Protein AF-A0A916PYV2-F1 (afdb_monomer_lite)

pLDDT: mean 79.19, std 22.14, range [22.66, 98.62]

Structure (mmCIF, N/CA/C/O backbone):
data_AF-A0A916PYV2-F1
#
_entry.id   AF-A0A916PYV2-F1
#
loop_
_atom_site.group_PDB
_atom_site.id
_atom_site.type_symbol
_atom_site.label_atom_id
_atom_site.label_alt_id
_atom_site.label_comp_id
_atom_site.label_asym_id
_atom_site.label_entity_id
_atom_site.label_seq_id
_atom_site.pdbx_PDB_ins_code
_atom_site.Cartn_x
_atom_site.Cartn_y
_atom_site.Cartn_z
_atom_site.occupancy
_atom_site.B_iso_or_equiv
_atom_site.auth_seq_id
_atom_site.auth_comp_id
_atom_site.auth_asym_id
_atom_site.auth_atom_id
_atom_site.pdbx_PDB_model_num
ATOM 1 N N . MET A 1 1 ? 10.680 -45.404 -19.132 1.00 33.88 1 MET A N 1
ATOM 2 C CA . MET A 1 1 ? 11.629 -44.710 -20.025 1.00 33.88 1 MET A CA 1
ATOM 3 C C . MET A 1 1 ? 11.161 -43.267 -20.113 1.00 33.88 1 MET A C 1
ATOM 5 O O . MET A 1 1 ? 10.103 -43.017 -20.672 1.00 33.88 1 MET A O 1
ATOM 9 N N . LEU A 1 2 ? 11.852 -42.375 -19.400 1.00 27.95 2 LEU A N 1
ATOM 10 C CA . LEU A 1 2 ? 11.587 -40.937 -19.365 1.00 27.95 2 LEU A CA 1
ATOM 11 C C . LEU A 1 2 ? 12.001 -40.298 -20.693 1.00 27.95 2 LEU A C 1
ATOM 13 O O . LEU A 1 2 ? 13.076 -40.613 -21.192 1.00 27.95 2 LEU A O 1
ATOM 17 N N . PHE A 1 3 ? 11.218 -39.336 -21.176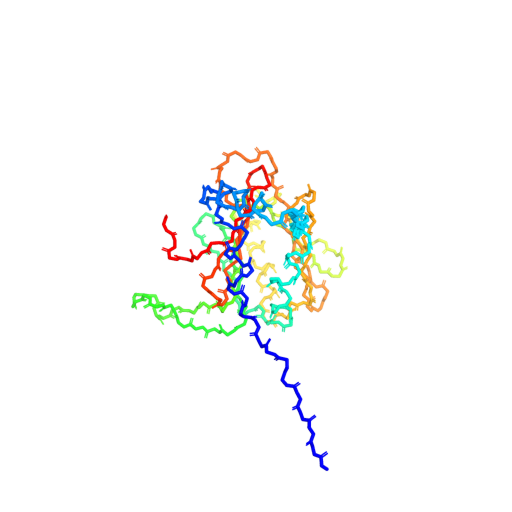 1.00 22.66 3 PHE A N 1
ATOM 18 C CA . PHE A 1 3 ? 11.759 -38.194 -21.908 1.00 22.66 3 PHE A CA 1
ATOM 19 C C . PHE A 1 3 ? 11.058 -36.924 -21.427 1.00 22.66 3 PHE A C 1
ATOM 21 O O . PHE A 1 3 ? 9.937 -36.605 -21.808 1.00 22.66 3 PHE A O 1
ATOM 28 N N . VAL A 1 4 ? 11.761 -36.238 -20.530 1.00 25.61 4 VAL A N 1
ATOM 29 C CA . VAL A 1 4 ? 11.555 -34.845 -20.143 1.00 25.61 4 VAL A CA 1
ATOM 30 C C . VAL A 1 4 ? 12.024 -33.989 -21.321 1.00 25.61 4 VAL A C 1
ATOM 32 O O . VAL A 1 4 ? 13.143 -34.178 -21.801 1.00 25.61 4 VAL A O 1
ATOM 35 N N . ARG A 1 5 ? 11.200 -33.054 -21.801 1.00 26.56 5 ARG A N 1
ATOM 36 C CA . ARG A 1 5 ? 11.667 -31.974 -22.681 1.00 26.56 5 ARG A CA 1
ATOM 37 C C . ARG A 1 5 ? 11.420 -30.639 -21.997 1.00 26.56 5 ARG A C 1
ATOM 39 O O . ARG A 1 5 ? 10.290 -30.287 -21.681 1.00 26.56 5 ARG A O 1
ATOM 46 N N . ALA A 1 6 ? 12.540 -29.977 -21.741 1.00 26.80 6 ALA A N 1
ATOM 47 C CA . ALA A 1 6 ? 12.693 -28.703 -21.076 1.00 26.80 6 ALA A CA 1
ATOM 48 C C . ALA A 1 6 ? 11.850 -27.605 -21.736 1.00 26.80 6 ALA A C 1
ATOM 50 O O . ALA A 1 6 ? 11.998 -27.330 -22.927 1.00 26.80 6 ALA A O 1
ATOM 51 N N . ILE A 1 7 ? 11.008 -26.952 -20.936 1.00 31.03 7 ILE A N 1
ATOM 52 C CA . ILE A 1 7 ? 10.537 -25.602 -21.227 1.00 31.03 7 ILE A CA 1
ATOM 53 C C . ILE A 1 7 ? 11.658 -24.691 -20.737 1.00 31.03 7 ILE A C 1
ATOM 55 O O . ILE A 1 7 ? 11.888 -24.567 -19.538 1.00 31.03 7 ILE A O 1
ATOM 59 N N . HIS A 1 8 ? 12.426 -24.159 -21.683 1.00 31.55 8 HIS A N 1
ATOM 60 C CA . HIS A 1 8 ? 13.496 -23.219 -21.394 1.00 31.55 8 HIS A CA 1
ATOM 61 C C . HIS A 1 8 ? 12.895 -21.925 -20.842 1.00 31.55 8 HIS A C 1
ATOM 63 O O . HIS A 1 8 ? 12.087 -21.266 -21.496 1.00 31.55 8 HIS A O 1
ATOM 69 N N . GLU A 1 9 ? 13.331 -21.593 -19.634 1.00 37.28 9 GLU A N 1
ATOM 70 C CA . GLU A 1 9 ? 13.211 -20.302 -18.977 1.00 37.28 9 GLU A CA 1
ATOM 71 C C . GLU A 1 9 ? 13.594 -19.168 -19.940 1.00 37.28 9 GLU A C 1
ATOM 73 O O . GLU A 1 9 ? 14.719 -19.103 -20.445 1.00 37.28 9 GLU A O 1
ATOM 78 N N . LEU A 1 10 ? 12.660 -18.252 -20.186 1.00 34.12 10 LEU A N 1
ATOM 79 C CA . LEU A 1 10 ? 12.986 -16.921 -20.682 1.00 34.12 10 LEU A CA 1
ATOM 80 C C . LEU A 1 10 ? 13.006 -15.988 -19.466 1.00 34.12 10 LEU A C 1
ATOM 82 O O . LEU A 1 10 ? 11.979 -15.865 -18.799 1.00 34.12 10 LEU A O 1
ATOM 86 N N . PRO A 1 11 ? 14.135 -15.331 -19.149 1.00 35.75 11 PRO A N 1
ATOM 87 C CA . PRO A 1 11 ? 14.198 -14.438 -18.003 1.00 35.75 11 PRO A CA 1
ATOM 88 C C . PRO A 1 11 ? 13.298 -13.218 -18.242 1.00 35.75 11 PRO A C 1
ATOM 90 O O . PRO A 1 11 ? 13.393 -12.558 -19.283 1.00 35.75 11 PRO A O 1
ATOM 93 N N . LEU A 1 12 ? 12.460 -12.899 -17.248 1.00 40.62 12 LEU A N 1
ATOM 94 C CA . LEU A 1 12 ? 11.592 -11.710 -17.160 1.00 40.62 12 LEU A CA 1
ATOM 95 C C . LEU A 1 12 ? 12.295 -10.400 -17.575 1.00 40.62 12 LEU A C 1
ATOM 97 O O . LEU A 1 12 ? 11.661 -9.494 -18.113 1.00 40.62 12 LEU A O 1
ATOM 101 N N . GLN A 1 13 ? 13.622 -10.333 -17.432 1.00 36.06 13 GLN A N 1
ATOM 102 C CA . GLN A 1 13 ? 14.468 -9.217 -17.865 1.00 36.06 13 GLN A CA 1
ATOM 103 C C . GLN A 1 13 ? 14.313 -8.842 -19.350 1.00 36.06 13 GLN A C 1
ATOM 105 O O . GLN A 1 13 ? 14.411 -7.663 -19.689 1.00 36.06 13 GLN A O 1
ATOM 110 N N . LYS A 1 14 ? 14.025 -9.796 -20.250 1.00 34.91 14 LYS A N 1
ATOM 111 C CA . LYS A 1 14 ? 13.847 -9.477 -21.681 1.00 34.91 14 LYS A CA 1
ATOM 112 C C . LYS A 1 14 ? 12.533 -8.758 -21.980 1.00 34.91 14 LYS A C 1
ATOM 114 O O . LYS A 1 14 ? 12.496 -7.956 -22.907 1.00 34.91 14 LYS A O 1
ATOM 119 N N . TYR A 1 15 ? 11.477 -9.003 -21.207 1.00 35.00 15 TYR A N 1
ATOM 120 C CA . TYR A 1 15 ? 10.189 -8.343 -21.429 1.00 35.00 15 TYR A CA 1
ATOM 121 C C . TYR A 1 15 ? 10.200 -6.892 -20.947 1.00 35.00 15 TYR A C 1
ATOM 123 O O . TYR A 1 15 ? 9.635 -6.029 -21.614 1.00 35.00 15 TYR A O 1
ATOM 131 N N . VAL A 1 16 ? 10.914 -6.597 -19.857 1.00 35.91 16 VAL A N 1
ATOM 132 C CA . VAL A 1 16 ? 11.025 -5.223 -19.343 1.00 35.91 16 VAL A CA 1
ATOM 133 C C . VAL A 1 16 ? 11.872 -4.345 -20.268 1.00 35.91 16 VAL A C 1
ATOM 135 O O . VAL A 1 16 ? 11.514 -3.198 -20.530 1.00 35.91 16 VAL A O 1
ATOM 138 N N . HIS A 1 17 ? 12.944 -4.890 -20.854 1.00 33.16 17 HIS A N 1
ATOM 139 C CA . HIS A 1 17 ? 13.813 -4.103 -21.733 1.00 33.16 17 HIS A CA 1
ATOM 140 C C . HIS A 1 17 ? 13.152 -3.728 -23.072 1.00 33.16 17 HIS A C 1
ATOM 142 O O . HIS A 1 17 ? 13.431 -2.667 -23.620 1.00 33.16 17 HIS A O 1
ATOM 148 N N . VAL A 1 18 ? 12.216 -4.544 -23.572 1.00 37.75 18 VAL A N 1
ATOM 149 C CA . VAL A 1 18 ? 11.486 -4.262 -24.824 1.00 37.75 18 VAL A CA 1
ATOM 150 C C . VAL A 1 18 ? 10.424 -3.163 -24.648 1.00 37.75 18 VAL A C 1
ATOM 152 O O . VAL A 1 18 ? 10.005 -2.546 -25.628 1.00 37.75 18 VAL A O 1
ATOM 155 N N . ILE A 1 19 ? 10.006 -2.865 -23.413 1.00 40.72 19 ILE A N 1
ATOM 156 C CA . ILE A 1 19 ? 8.943 -1.886 -23.141 1.00 40.72 19 ILE A CA 1
ATOM 157 C C . ILE A 1 19 ? 9.501 -0.475 -22.869 1.00 40.72 19 ILE A C 1
ATOM 159 O O . ILE A 1 19 ? 8.766 0.502 -23.023 1.00 40.72 19 ILE A O 1
ATOM 163 N N . MET A 1 20 ? 10.799 -0.320 -22.573 1.00 38.09 20 MET A N 1
ATOM 164 C CA . MET A 1 20 ? 11.354 0.953 -22.087 1.00 38.09 20 MET A CA 1
ATOM 165 C C . MET A 1 20 ? 12.640 1.446 -22.774 1.00 38.09 20 MET A C 1
ATOM 167 O O . MET A 1 20 ? 13.573 1.867 -22.101 1.00 38.09 20 MET A O 1
ATOM 171 N N . ASP A 1 21 ? 12.685 1.499 -24.106 1.00 31.67 21 ASP A N 1
ATOM 172 C CA . ASP A 1 21 ? 13.679 2.349 -24.784 1.00 31.67 21 ASP A CA 1
ATOM 173 C C . ASP A 1 21 ? 13.030 3.176 -25.905 1.00 31.67 21 ASP A C 1
ATOM 175 O O . ASP A 1 21 ? 12.948 2.796 -27.077 1.00 31.67 21 ASP A O 1
ATOM 179 N N . LYS A 1 22 ? 12.506 4.352 -25.535 1.00 45.16 22 LYS A N 1
ATOM 180 C CA . LYS A 1 22 ? 12.123 5.396 -26.494 1.00 45.16 22 LYS A CA 1
ATOM 181 C C . LYS A 1 22 ? 13.405 6.028 -27.059 1.00 45.16 22 LYS A C 1
ATOM 183 O O . LYS A 1 22 ? 13.756 7.119 -26.622 1.00 45.16 22 LYS A O 1
ATOM 188 N N . LYS A 1 23 ? 14.051 5.394 -28.052 1.00 37.53 23 LYS A N 1
ATOM 189 C CA . LYS A 1 23 ? 14.631 6.037 -29.270 1.00 37.53 23 LYS A CA 1
ATOM 190 C C . LYS A 1 23 ? 15.737 5.258 -29.985 1.00 37.53 23 LYS A C 1
ATOM 192 O O . LYS A 1 23 ? 16.103 5.694 -31.080 1.00 37.53 23 LYS A O 1
ATOM 197 N N . ARG A 1 24 ? 16.271 4.146 -29.477 1.00 35.47 24 ARG A N 1
ATOM 198 C CA . ARG A 1 24 ? 17.293 3.407 -30.239 1.00 35.47 24 ARG A CA 1
ATOM 199 C C . ARG A 1 24 ? 16.677 2.376 -31.188 1.00 35.47 24 ARG A C 1
ATOM 201 O O . ARG A 1 24 ? 16.365 1.251 -30.836 1.00 35.47 24 ARG A O 1
ATOM 208 N N . ASP A 1 25 ? 16.554 2.858 -32.424 1.00 48.09 25 ASP A N 1
ATOM 209 C CA . ASP A 1 25 ? 16.671 2.117 -33.682 1.00 48.09 25 ASP A CA 1
ATOM 210 C C . ASP A 1 25 ? 15.446 1.414 -34.295 1.00 48.09 25 ASP A C 1
ATOM 212 O O . ASP A 1 25 ? 15.547 0.377 -34.947 1.00 48.09 25 ASP A O 1
ATOM 216 N N . LEU A 1 26 ? 14.294 2.098 -34.279 1.00 45.50 26 LEU A N 1
ATOM 217 C CA . LEU A 1 26 ? 13.198 1.823 -35.232 1.00 45.50 26 LEU A CA 1
ATOM 218 C C . LEU A 1 26 ? 13.678 1.831 -36.702 1.00 45.50 26 LEU A C 1
ATOM 220 O O . LEU A 1 26 ? 13.178 1.070 -37.521 1.00 45.50 26 LEU A O 1
ATOM 224 N N . LYS A 1 27 ? 14.707 2.629 -37.029 1.00 48.59 27 LYS A N 1
ATOM 225 C CA . LYS A 1 27 ? 15.291 2.685 -38.379 1.00 48.59 27 LYS A CA 1
ATOM 226 C C . LYS A 1 27 ? 16.024 1.402 -38.781 1.00 48.59 27 LYS A C 1
ATOM 228 O O . LYS A 1 27 ? 16.027 1.070 -39.963 1.00 48.59 27 LYS A O 1
ATOM 233 N N . GLN A 1 28 ? 16.637 0.691 -37.834 1.00 48.69 28 GLN A N 1
ATOM 234 C CA . GLN A 1 28 ? 17.366 -0.553 -38.107 1.00 48.69 28 GLN A CA 1
ATOM 235 C C . GLN A 1 28 ? 16.404 -1.727 -38.328 1.00 48.69 28 GLN A C 1
ATOM 237 O O . GLN A 1 28 ? 16.630 -2.548 -39.213 1.00 48.69 28 GLN A O 1
ATOM 242 N N . ILE A 1 29 ? 15.292 -1.760 -37.587 1.00 47.84 29 ILE A N 1
ATOM 243 C CA . ILE A 1 29 ? 14.237 -2.773 -37.742 1.00 47.84 29 ILE A CA 1
ATOM 244 C C . ILE A 1 29 ? 13.493 -2.581 -39.075 1.00 47.84 29 ILE A C 1
ATOM 246 O O . ILE A 1 29 ? 13.275 -3.556 -39.793 1.00 47.84 29 ILE A O 1
ATOM 250 N N . ASP A 1 30 ? 13.192 -1.335 -39.459 1.00 52.03 30 ASP A N 1
ATOM 251 C CA . ASP A 1 30 ? 12.571 -1.020 -40.756 1.00 52.03 30 ASP A CA 1
ATOM 252 C C . ASP A 1 30 ? 13.488 -1.340 -41.951 1.00 52.03 30 ASP A C 1
ATOM 254 O O . ASP A 1 30 ? 13.007 -1.719 -43.022 1.00 52.03 30 ASP A O 1
ATOM 258 N N . ALA A 1 31 ? 14.810 -1.200 -41.787 1.00 51.03 31 ALA A N 1
ATOM 259 C CA . ALA A 1 31 ? 15.786 -1.539 -42.822 1.00 51.03 31 ALA A CA 1
ATOM 260 C C . ALA A 1 31 ? 15.888 -3.058 -43.045 1.00 51.03 31 ALA A C 1
ATOM 262 O O . ALA A 1 31 ? 15.902 -3.499 -44.192 1.00 51.03 31 ALA A O 1
ATOM 263 N N . ILE A 1 32 ? 15.872 -3.851 -41.968 1.00 47.62 32 ILE A N 1
ATOM 264 C CA . ILE A 1 32 ? 15.913 -5.321 -42.034 1.00 47.62 32 ILE A CA 1
ATOM 265 C C . ILE A 1 32 ? 14.586 -5.883 -42.573 1.00 47.62 32 ILE A C 1
ATOM 267 O O . ILE A 1 32 ? 14.595 -6.795 -43.394 1.00 47.62 32 ILE A O 1
ATOM 271 N N . ALA A 1 33 ? 13.434 -5.320 -42.193 1.00 46.06 33 ALA A N 1
ATOM 272 C CA . ALA A 1 33 ? 12.131 -5.769 -42.701 1.00 46.06 33 ALA A CA 1
ATOM 273 C C . ALA A 1 33 ? 11.950 -5.511 -44.211 1.00 46.06 33 ALA A C 1
ATOM 275 O O . ALA A 1 33 ? 11.330 -6.316 -44.907 1.00 46.06 33 ALA A O 1
ATOM 276 N N . LYS A 1 34 ? 12.541 -4.427 -44.737 1.00 48.25 34 LYS A N 1
ATOM 277 C CA . LYS A 1 34 ? 12.558 -4.128 -46.180 1.00 48.25 34 LYS A CA 1
ATOM 278 C C . LYS A 1 34 ? 13.415 -5.090 -47.003 1.00 48.25 34 LYS A C 1
ATOM 280 O O . LYS A 1 34 ? 13.123 -5.267 -48.180 1.00 48.25 34 LYS A O 1
ATOM 285 N N . GLU A 1 35 ? 14.446 -5.696 -46.416 1.00 44.94 35 GLU A N 1
ATOM 286 C CA . GLU A 1 35 ? 15.318 -6.658 -47.108 1.00 44.94 35 GLU A CA 1
ATOM 287 C C . GLU A 1 35 ? 14.704 -8.061 -47.235 1.00 44.94 35 GLU A C 1
ATOM 289 O O . GLU A 1 35 ? 15.126 -8.825 -48.100 1.00 44.94 35 GLU A O 1
ATOM 294 N N . PHE A 1 36 ? 13.690 -8.397 -46.428 1.00 43.81 36 PHE A N 1
ATOM 295 C CA . PHE A 1 36 ? 13.144 -9.759 -46.352 1.00 43.81 36 PHE A CA 1
ATOM 296 C C . PHE A 1 36 ? 11.698 -9.926 -46.854 1.00 43.81 36 PHE A C 1
ATOM 298 O O . PHE A 1 36 ? 11.157 -11.018 -46.724 1.00 43.81 36 PHE A O 1
ATOM 305 N N . ASP A 1 37 ? 11.067 -8.891 -47.430 1.00 44.41 37 ASP A N 1
ATOM 306 C CA . ASP A 1 37 ? 9.643 -8.894 -47.854 1.00 44.41 37 ASP A CA 1
ATOM 307 C C . ASP A 1 37 ? 8.697 -9.475 -46.780 1.00 44.41 37 ASP A C 1
ATOM 309 O O . ASP A 1 37 ? 7.658 -10.084 -47.037 1.00 44.41 37 ASP A O 1
ATOM 313 N N . MET A 1 38 ? 9.096 -9.305 -45.521 1.00 40.75 38 MET A N 1
ATOM 314 C CA . MET A 1 38 ? 8.320 -9.680 -44.359 1.00 40.75 38 MET A CA 1
ATOM 315 C C . MET A 1 38 ? 7.681 -8.397 -43.862 1.00 40.75 38 MET A C 1
ATOM 317 O O . MET A 1 38 ? 8.357 -7.526 -43.314 1.00 40.75 38 MET A O 1
ATOM 321 N N . SER A 1 39 ? 6.364 -8.281 -44.037 1.00 44.69 39 SER A N 1
ATOM 322 C CA . SER A 1 39 ? 5.593 -7.332 -43.234 1.00 44.69 39 SER A CA 1
ATOM 323 C C . SER A 1 39 ? 5.997 -7.546 -41.770 1.00 44.69 39 SER A C 1
ATOM 325 O O . SER A 1 39 ? 5.919 -8.693 -41.311 1.00 44.69 39 SER A O 1
ATOM 327 N N . PRO A 1 40 ? 6.477 -6.513 -41.046 1.00 46.59 40 PRO A N 1
ATOM 328 C CA . PRO A 1 40 ? 6.855 -6.675 -39.652 1.00 46.59 40 PRO A CA 1
ATOM 329 C C . PRO A 1 40 ? 5.671 -7.310 -38.921 1.00 46.59 40 PRO A C 1
ATOM 331 O O . PRO A 1 40 ? 4.550 -6.808 -39.077 1.00 46.59 40 PRO A O 1
ATOM 334 N N . PRO A 1 41 ? 5.854 -8.410 -38.163 1.00 44.66 41 PRO A N 1
ATOM 335 C CA . PRO A 1 41 ? 4.772 -8.901 -37.330 1.00 44.66 41 PRO A CA 1
ATOM 336 C C . PRO A 1 41 ? 4.341 -7.726 -36.460 1.00 44.66 41 PRO A C 1
ATOM 338 O O . PRO A 1 41 ? 5.188 -7.081 -35.842 1.00 44.66 41 PRO A O 1
ATOM 341 N N . ALA A 1 42 ? 3.049 -7.399 -36.470 1.00 44.88 42 ALA A N 1
ATOM 342 C CA . ALA A 1 42 ? 2.503 -6.393 -35.578 1.00 44.88 42 ALA A CA 1
ATOM 343 C C . ALA A 1 42 ? 2.856 -6.826 -34.151 1.00 44.88 42 ALA A C 1
ATOM 345 O O . ALA A 1 42 ? 2.232 -7.731 -33.597 1.00 44.88 42 ALA A O 1
ATOM 346 N N . ILE A 1 43 ? 3.915 -6.240 -33.587 1.00 44.50 43 ILE A N 1
ATOM 347 C CA . ILE A 1 43 ? 4.306 -6.451 -32.200 1.00 44.50 43 ILE A CA 1
ATOM 348 C C . ILE A 1 43 ? 3.199 -5.784 -31.401 1.00 44.50 43 ILE A C 1
ATOM 350 O O . ILE A 1 43 ? 3.214 -4.575 -31.167 1.00 44.50 43 ILE A O 1
ATOM 354 N N . ASN A 1 44 ? 2.176 -6.568 -31.080 1.00 49.19 44 ASN A N 1
ATOM 355 C CA . ASN A 1 44 ? 1.046 -6.120 -30.300 1.00 49.19 44 ASN A CA 1
ATOM 356 C C . ASN A 1 44 ? 1.594 -5.861 -28.896 1.00 49.19 44 ASN A C 1
ATOM 358 O O . ASN A 1 44 ? 1.836 -6.800 -28.135 1.00 49.19 44 ASN A O 1
ATOM 362 N N . LYS A 1 45 ? 1.922 -4.598 -28.603 1.00 53.78 45 LYS A N 1
ATOM 363 C CA . LYS A 1 45 ? 2.455 -4.211 -27.298 1.00 53.78 45 LYS A CA 1
ATOM 364 C C . LYS A 1 45 ? 1.428 -4.634 -26.246 1.00 53.78 45 LYS A C 1
ATOM 366 O O . LYS A 1 45 ? 0.261 -4.266 -26.387 1.00 53.78 45 LYS A O 1
ATOM 371 N N . PRO A 1 46 ? 1.814 -5.430 -25.237 1.00 60.91 46 PRO A N 1
ATOM 372 C CA . PRO A 1 46 ? 0.881 -5.797 -24.186 1.00 60.91 46 PRO A CA 1
ATOM 373 C C . PRO A 1 46 ? 0.355 -4.522 -23.511 1.00 60.91 46 PRO A C 1
ATOM 375 O O . PRO A 1 46 ? 1.131 -3.610 -23.223 1.00 60.91 46 PRO A O 1
ATOM 378 N N . SER A 1 47 ? -0.966 -4.435 -23.321 1.00 74.69 47 SER A N 1
ATOM 379 C CA . SER A 1 47 ? -1.583 -3.334 -22.578 1.00 74.69 47 SER A CA 1
ATOM 380 C C . SER A 1 47 ? -1.137 -3.390 -21.119 1.00 74.69 47 SER A C 1
ATOM 382 O O . SER A 1 47 ? -0.878 -4.473 -20.588 1.00 74.69 47 SER A O 1
ATOM 384 N N . ILE A 1 48 ? -1.050 -2.233 -20.461 1.00 73.38 48 ILE A N 1
ATOM 385 C CA . ILE A 1 48 ? -0.642 -2.140 -19.053 1.00 73.38 48 ILE A CA 1
ATOM 386 C C . ILE A 1 48 ? -1.526 -3.014 -18.145 1.00 73.38 48 ILE A C 1
ATOM 388 O O . ILE A 1 48 ? -1.014 -3.706 -17.272 1.00 73.38 48 ILE A O 1
ATOM 392 N N . GLU A 1 49 ? -2.817 -3.110 -18.467 1.00 74.81 49 GLU A N 1
ATOM 393 C CA . GLU A 1 49 ? -3.812 -3.997 -17.846 1.00 74.81 49 GLU A CA 1
ATOM 394 C C . GLU A 1 49 ? -3.409 -5.477 -17.845 1.00 74.81 49 GLU A C 1
ATOM 396 O O . GLU A 1 49 ? -3.778 -6.224 -16.947 1.00 74.81 49 GLU A O 1
ATOM 401 N N . LYS A 1 50 ? -2.654 -5.924 -18.855 1.00 79.81 50 LYS A N 1
ATOM 402 C CA . LYS A 1 50 ? -2.158 -7.306 -18.945 1.00 79.81 50 LYS A CA 1
ATOM 403 C C . LYS A 1 50 ? -0.821 -7.490 -18.238 1.00 79.81 50 LYS A C 1
ATOM 405 O O . LYS A 1 50 ? -0.481 -8.610 -17.876 1.00 79.81 50 LYS A O 1
ATOM 410 N N . ILE A 1 51 ? -0.048 -6.417 -18.087 1.00 82.12 51 ILE A N 1
ATOM 411 C CA . ILE A 1 51 ? 1.292 -6.450 -17.496 1.00 82.12 51 ILE A CA 1
ATOM 412 C C . ILE A 1 51 ? 1.207 -6.366 -15.975 1.00 82.12 51 ILE A C 1
ATOM 414 O O . ILE A 1 51 ? 1.908 -7.111 -15.296 1.00 82.12 51 ILE A O 1
ATOM 418 N N . ILE A 1 52 ? 0.353 -5.487 -15.446 1.00 83.06 52 ILE A N 1
ATOM 419 C CA . ILE A 1 52 ? 0.225 -5.252 -14.006 1.00 83.06 52 ILE A CA 1
ATOM 420 C C . ILE A 1 52 ? -0.040 -6.555 -13.247 1.00 83.06 52 ILE A C 1
ATOM 422 O O . ILE A 1 52 ? 0.768 -6.854 -12.371 1.00 83.06 52 ILE A O 1
ATOM 426 N N . PRO A 1 53 ? -1.044 -7.382 -13.611 1.00 85.69 53 PRO A N 1
ATOM 427 C CA . PRO A 1 53 ? -1.280 -8.638 -12.909 1.00 85.69 53 PRO A CA 1
ATOM 428 C C . PRO A 1 53 ? -0.057 -9.555 -12.935 1.00 85.69 53 PRO A C 1
ATOM 430 O O . PRO A 1 53 ? 0.256 -10.182 -11.938 1.00 85.69 53 PRO A O 1
ATOM 433 N N . VAL A 1 54 ? 0.696 -9.603 -14.039 1.00 87.75 54 VAL A N 1
ATOM 434 C CA . VAL A 1 54 ? 1.915 -10.428 -14.123 1.00 87.75 54 VAL A CA 1
ATOM 435 C C . VAL A 1 54 ? 3.000 -9.935 -13.158 1.00 87.75 54 VAL A C 1
ATOM 437 O O . VAL A 1 54 ? 3.716 -10.754 -12.585 1.00 87.75 54 VAL A O 1
ATOM 440 N N . ILE A 1 55 ? 3.121 -8.618 -12.973 1.00 88.06 55 ILE A N 1
ATOM 441 C CA . ILE A 1 55 ? 4.086 -8.004 -12.052 1.00 88.06 55 ILE A CA 1
ATOM 442 C C . ILE A 1 55 ? 3.667 -8.200 -10.592 1.00 88.06 55 ILE A C 1
ATOM 444 O O . ILE A 1 55 ? 4.519 -8.481 -9.752 1.00 88.06 55 ILE A O 1
ATOM 448 N N . THR A 1 56 ? 2.380 -8.039 -10.283 1.00 89.69 56 THR A N 1
ATOM 449 C CA . THR A 1 56 ? 1.876 -8.01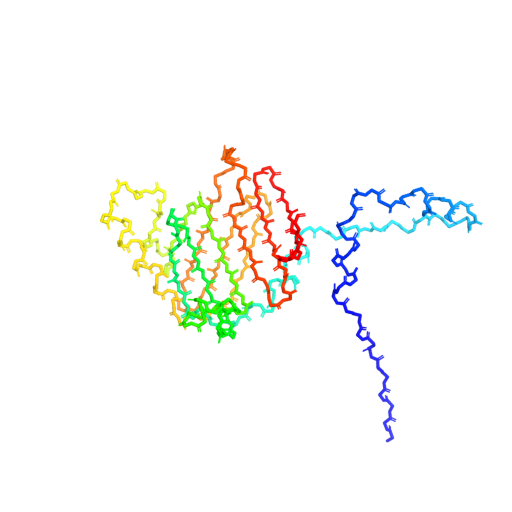4 -8.903 1.00 89.69 56 THR A CA 1
ATOM 450 C C . THR A 1 56 ? 1.481 -9.390 -8.377 1.00 89.69 56 THR A C 1
ATOM 452 O O . THR A 1 56 ? 1.490 -9.590 -7.166 1.00 89.69 56 THR A O 1
ATOM 455 N N . GLN A 1 57 ? 1.208 -10.370 -9.248 1.00 92.81 57 GLN A N 1
ATOM 456 C CA . GLN A 1 57 ? 0.817 -11.726 -8.845 1.00 92.81 57 GLN A CA 1
ATOM 457 C C . GLN A 1 57 ? 1.753 -12.370 -7.808 1.00 92.81 57 GLN A C 1
ATOM 459 O O . GLN A 1 57 ? 1.235 -12.999 -6.886 1.00 92.81 57 GLN A O 1
ATOM 464 N N . PRO A 1 58 ? 3.094 -12.246 -7.901 1.00 94.56 58 PRO A N 1
ATOM 465 C CA . PRO A 1 58 ? 3.989 -12.866 -6.924 1.00 94.56 58 PRO A CA 1
ATOM 466 C C . PRO A 1 58 ? 3.906 -12.263 -5.513 1.00 94.56 58 PRO A C 1
ATOM 468 O O . PRO A 1 58 ? 4.412 -12.871 -4.581 1.00 94.56 58 PRO A O 1
ATOM 471 N N . MET A 1 59 ? 3.298 -11.085 -5.350 1.00 94.88 59 MET A N 1
ATOM 472 C CA . MET A 1 59 ? 3.057 -10.458 -4.046 1.00 94.88 59 MET A CA 1
ATOM 473 C C . MET A 1 59 ? 1.794 -11.012 -3.362 1.00 94.88 59 MET A C 1
ATOM 475 O O . MET A 1 59 ? 1.623 -10.871 -2.152 1.00 94.88 59 MET A O 1
ATOM 479 N N . ILE A 1 60 ? 0.886 -11.637 -4.119 1.00 97.00 60 ILE A N 1
ATOM 480 C CA . ILE A 1 60 ? -0.357 -12.191 -3.578 1.00 97.00 60 ILE A CA 1
ATOM 481 C C . ILE A 1 60 ? -0.048 -13.388 -2.675 1.00 97.00 60 ILE A C 1
ATOM 483 O O . ILE A 1 60 ? 0.650 -14.323 -3.063 1.00 97.00 60 ILE A O 1
ATOM 487 N N . GLY A 1 61 ? -0.614 -13.373 -1.472 1.00 97.50 61 GLY A N 1
ATOM 488 C CA . GLY A 1 61 ? -0.377 -14.347 -0.411 1.00 97.50 61 GLY A CA 1
ATOM 489 C C . GLY A 1 61 ? 0.705 -13.931 0.587 1.00 97.50 61 GLY A C 1
ATOM 490 O O . GLY A 1 61 ? 0.788 -14.547 1.654 1.00 97.50 61 GLY A O 1
ATOM 491 N N . GLU A 1 62 ? 1.486 -12.889 0.287 1.00 98.19 62 GLU A N 1
ATOM 492 C CA . GLU A 1 62 ? 2.490 -12.353 1.204 1.00 98.19 62 GLU A CA 1
ATOM 493 C C . GLU A 1 62 ? 1.844 -11.626 2.387 1.00 98.19 62 GLU A C 1
ATOM 495 O O . GLU A 1 62 ? 0.803 -10.973 2.268 1.00 98.19 62 GLU A O 1
ATOM 500 N N . THR A 1 63 ? 2.486 -11.718 3.549 1.00 98.19 63 THR A N 1
ATOM 501 C CA . THR A 1 63 ? 2.065 -11.006 4.758 1.00 98.19 63 THR A CA 1
ATOM 502 C C . THR A 1 63 ? 2.556 -9.561 4.721 1.00 98.19 63 THR A C 1
ATOM 504 O O . THR A 1 63 ? 3.730 -9.306 4.453 1.00 98.19 63 THR A O 1
ATOM 507 N N . CYS A 1 64 ? 1.683 -8.606 5.048 1.00 98.44 64 CYS A N 1
ATOM 508 C CA . CYS A 1 64 ? 2.086 -7.242 5.368 1.00 98.44 64 CYS A CA 1
ATOM 509 C C . CYS A 1 64 ? 2.750 -7.234 6.745 1.00 98.44 64 CYS A C 1
ATOM 511 O O . CYS A 1 64 ? 2.086 -7.284 7.773 1.00 98.44 64 CYS A O 1
ATOM 513 N N . HIS A 1 65 ? 4.074 -7.224 6.797 1.00 98.19 65 HIS A N 1
ATOM 514 C CA . HIS A 1 65 ? 4.796 -7.321 8.064 1.00 98.19 65 HIS A CA 1
ATOM 515 C C . HIS A 1 65 ? 4.869 -6.004 8.825 1.00 98.19 65 HIS A C 1
ATOM 517 O O . HIS A 1 65 ? 5.095 -6.022 10.035 1.00 98.19 65 HIS A O 1
ATOM 523 N N . LYS A 1 66 ? 4.749 -4.881 8.117 1.00 97.69 66 LYS A N 1
ATOM 524 C CA . LYS A 1 66 ? 4.925 -3.554 8.693 1.00 97.69 66 LYS A CA 1
ATOM 525 C C . LYS A 1 66 ? 4.173 -2.509 7.881 1.00 97.69 66 LYS A C 1
ATOM 527 O O . LYS A 1 66 ? 4.299 -2.478 6.654 1.00 97.69 66 LYS A O 1
ATOM 532 N N . VAL A 1 67 ? 3.498 -1.619 8.595 1.00 97.19 67 VAL A N 1
ATOM 533 C CA . VAL A 1 67 ? 2.921 -0.376 8.090 1.00 97.19 67 VAL A CA 1
ATOM 534 C C . VAL A 1 67 ? 3.659 0.779 8.765 1.00 97.19 67 VAL A C 1
ATOM 536 O O . VAL A 1 67 ? 3.730 0.874 9.992 1.00 97.19 67 VAL A O 1
ATOM 539 N N . SER A 1 68 ? 4.259 1.665 7.980 1.00 94.81 68 SER A N 1
ATOM 540 C CA . SER A 1 68 ? 4.982 2.829 8.494 1.00 94.81 68 SER A CA 1
ATOM 541 C C . SER A 1 68 ? 4.629 4.104 7.759 1.00 94.81 68 SER A C 1
ATOM 543 O O . SER A 1 68 ? 4.007 4.079 6.704 1.00 94.81 68 SER A O 1
ATOM 545 N N . PHE A 1 69 ? 5.042 5.216 8.361 1.00 92.75 69 PHE A N 1
ATOM 546 C CA . PHE A 1 69 ? 4.873 6.541 7.801 1.00 92.75 69 PHE A CA 1
ATOM 547 C C . PHE A 1 69 ? 6.232 7.206 7.651 1.00 92.75 69 PHE A C 1
ATOM 549 O O . PHE A 1 69 ? 7.032 7.227 8.595 1.00 92.75 69 PHE A O 1
ATOM 556 N N . SER A 1 70 ? 6.482 7.701 6.449 1.00 85.88 70 SER A N 1
ATOM 557 C CA . SER A 1 70 ? 7.666 8.449 6.051 1.00 85.88 70 SER A CA 1
ATOM 558 C C . SER A 1 70 ? 7.441 9.959 6.277 1.00 85.88 70 SER A C 1
ATOM 560 O O . SER A 1 70 ? 6.417 10.391 6.816 1.00 85.88 70 SER A O 1
ATOM 562 N N . TYR A 1 71 ? 8.441 10.780 5.955 1.00 79.56 71 TYR A N 1
ATOM 563 C CA . TYR A 1 71 ? 8.323 12.235 6.041 1.00 79.56 71 TYR A CA 1
ATOM 564 C C . TYR A 1 71 ? 7.149 12.729 5.184 1.00 79.56 71 TYR A C 1
ATOM 566 O O . TYR A 1 71 ? 7.013 12.321 4.038 1.00 79.56 71 TYR A O 1
ATOM 574 N N . GLY A 1 72 ? 6.319 13.621 5.733 1.00 80.88 72 GLY A N 1
ATOM 575 C CA . GLY A 1 72 ? 5.111 14.091 5.045 1.00 80.88 72 GLY A CA 1
ATOM 576 C C . GLY A 1 72 ? 3.944 13.101 5.087 1.00 80.88 72 GLY A C 1
ATOM 577 O O . GLY A 1 72 ? 3.053 13.200 4.254 1.00 80.88 72 GLY A O 1
ATOM 578 N N . ASP A 1 73 ? 3.952 12.162 6.040 1.00 84.81 73 ASP A N 1
ATOM 579 C CA . ASP A 1 73 ? 2.888 11.172 6.259 1.00 84.81 73 ASP A CA 1
ATOM 580 C C . ASP A 1 73 ? 2.643 10.220 5.082 1.00 84.81 73 ASP A C 1
ATOM 582 O O . ASP A 1 73 ? 1.574 9.627 4.943 1.00 84.81 73 ASP A O 1
ATOM 586 N N . GLU A 1 74 ? 3.682 10.017 4.277 1.00 89.56 74 GLU A N 1
ATOM 587 C CA . GLU A 1 74 ? 3.706 9.024 3.209 1.00 89.56 74 GLU A CA 1
ATOM 588 C C . GLU A 1 74 ? 3.518 7.626 3.795 1.00 89.56 74 GLU A C 1
ATOM 590 O O . GLU A 1 74 ? 4.224 7.234 4.725 1.00 89.56 74 GLU A O 1
ATOM 595 N N . LEU A 1 75 ? 2.554 6.885 3.260 1.00 94.69 75 LEU A N 1
ATOM 596 C CA . LEU A 1 75 ? 2.203 5.555 3.736 1.00 94.69 75 LEU A CA 1
ATOM 597 C C . LEU A 1 75 ? 3.109 4.514 3.073 1.00 94.69 75 LEU A C 1
ATOM 599 O O . LEU A 1 75 ? 3.133 4.408 1.851 1.00 94.69 75 LEU A O 1
ATOM 603 N N . ASP A 1 76 ? 3.787 3.706 3.884 1.00 95.81 76 ASP A N 1
ATOM 604 C CA . ASP A 1 76 ? 4.652 2.612 3.444 1.00 95.81 76 ASP A CA 1
ATOM 605 C C . ASP A 1 76 ? 4.162 1.271 4.000 1.00 95.81 76 ASP A C 1
ATOM 607 O O . ASP A 1 76 ? 4.076 1.082 5.216 1.00 95.81 76 ASP A O 1
ATOM 611 N N . LEU A 1 77 ? 3.911 0.301 3.122 1.00 97.62 77 LEU A N 1
ATOM 612 C CA . LEU A 1 77 ? 3.583 -1.078 3.479 1.00 97.62 77 LEU A CA 1
ATOM 613 C C . LEU A 1 77 ? 4.705 -2.013 3.029 1.00 97.62 77 LEU A C 1
ATOM 615 O O . LEU A 1 77 ? 5.177 -1.949 1.894 1.00 97.62 77 LEU A O 1
ATOM 619 N N . HIS A 1 78 ? 5.120 -2.912 3.913 1.00 97.94 78 HIS A N 1
ATOM 620 C CA . HIS A 1 78 ? 6.208 -3.854 3.670 1.00 97.94 78 HIS A CA 1
ATOM 621 C C . HIS A 1 78 ? 5.682 -5.288 3.660 1.00 97.94 78 HIS A C 1
ATOM 623 O O . HIS A 1 78 ? 5.026 -5.706 4.615 1.00 97.94 78 HIS A O 1
ATOM 629 N N . PHE A 1 79 ? 6.025 -6.051 2.621 1.00 98.25 79 PHE A N 1
ATOM 630 C CA . PHE A 1 79 ? 5.578 -7.432 2.443 1.00 98.25 79 PHE A CA 1
ATOM 631 C C . PHE A 1 79 ? 6.728 -8.386 2.100 1.00 98.25 79 PHE A C 1
ATOM 633 O O . PHE A 1 79 ? 7.801 -7.981 1.630 1.00 98.25 79 PHE A O 1
ATOM 640 N N . GLY A 1 80 ? 6.468 -9.675 2.311 1.00 96.25 80 GLY A N 1
ATOM 641 C CA . GLY A 1 80 ? 7.397 -10.768 2.044 1.00 96.25 80 GLY A CA 1
ATOM 642 C C . GLY A 1 80 ? 8.627 -10.750 2.942 1.00 96.25 80 GLY A C 1
ATOM 643 O O . GLY A 1 80 ? 8.589 -10.245 4.062 1.00 96.25 80 GLY A O 1
ATOM 644 N N . GLU A 1 81 ? 9.739 -11.306 2.460 1.00 96.12 81 GLU A N 1
ATOM 645 C CA . GLU A 1 81 ? 10.944 -11.462 3.279 1.00 96.12 81 GLU A CA 1
ATOM 646 C C . GLU A 1 81 ? 11.440 -10.114 3.826 1.00 96.12 81 GLU A C 1
ATOM 648 O O . GLU A 1 81 ? 11.679 -9.166 3.075 1.00 96.12 81 GLU A O 1
ATOM 653 N N . MET A 1 82 ? 11.607 -10.037 5.149 1.00 96.88 82 MET A N 1
ATOM 654 C CA . MET A 1 82 ? 12.102 -8.846 5.832 1.00 96.88 82 MET A C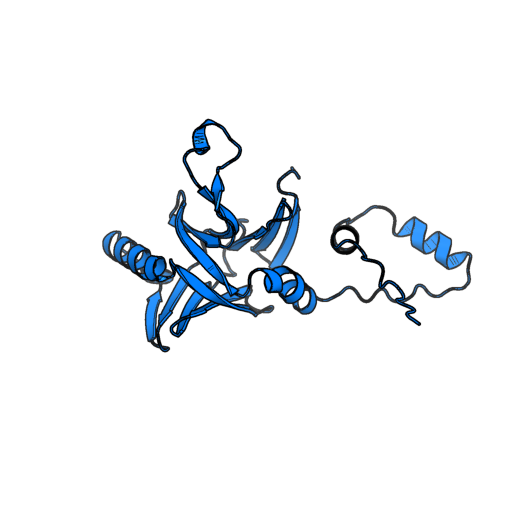A 1
ATOM 655 C C . MET A 1 82 ? 13.624 -8.911 5.959 1.00 96.88 82 MET A C 1
ATOM 657 O O . MET A 1 82 ? 14.160 -9.754 6.675 1.00 96.88 82 MET A O 1
ATOM 661 N N . THR A 1 83 ? 14.324 -7.986 5.306 1.00 95.19 83 THR A N 1
ATOM 662 C CA . THR A 1 83 ? 15.791 -7.909 5.297 1.00 95.19 83 THR A CA 1
ATOM 663 C C . THR A 1 83 ? 16.283 -6.565 5.837 1.00 95.19 83 THR A C 1
ATOM 665 O O . THR A 1 83 ? 15.582 -5.558 5.720 1.00 95.19 83 THR A O 1
ATOM 668 N N . PRO A 1 84 ? 17.474 -6.500 6.456 1.00 95.00 84 PRO A N 1
ATOM 669 C CA . PRO A 1 84 ? 18.086 -5.230 6.831 1.00 95.00 84 PRO A CA 1
ATOM 670 C C . PRO A 1 84 ? 18.298 -4.300 5.632 1.00 95.00 84 PRO A C 1
ATOM 672 O O . PRO A 1 84 ? 18.507 -4.748 4.506 1.00 95.00 84 PRO A O 1
ATOM 675 N N . TYR A 1 85 ? 18.300 -2.987 5.863 1.00 90.50 85 TYR A N 1
ATOM 676 C CA . TYR A 1 85 ? 18.761 -2.053 4.832 1.00 90.50 85 TYR A CA 1
ATOM 677 C C . TYR A 1 85 ? 20.268 -2.197 4.582 1.00 90.50 85 TYR A C 1
ATOM 679 O O . TYR A 1 85 ? 21.053 -2.339 5.518 1.00 90.50 85 TYR A O 1
ATOM 687 N N . ASP A 1 86 ? 20.673 -2.040 3.318 1.00 87.88 86 ASP A N 1
ATOM 688 C CA . ASP A 1 86 ? 22.072 -2.182 2.883 1.00 87.88 86 ASP A CA 1
ATOM 689 C C . ASP A 1 86 ? 22.984 -1.086 3.451 1.00 87.88 86 ASP A C 1
ATOM 691 O O . ASP A 1 86 ? 24.183 -1.278 3.658 1.00 87.88 86 ASP A O 1
ATOM 695 N N . HIS A 1 87 ? 22.422 0.097 3.715 1.00 88.12 87 HIS A N 1
ATOM 696 C CA . HIS A 1 87 ? 23.186 1.217 4.241 1.00 88.12 87 HIS A CA 1
ATOM 697 C C . HIS A 1 87 ? 23.523 0.990 5.729 1.00 88.12 87 HIS A C 1
ATOM 699 O O . HIS A 1 87 ? 22.600 0.868 6.536 1.00 88.12 87 HIS A O 1
ATOM 705 N N . PRO A 1 88 ? 24.801 1.070 6.160 1.00 90.25 88 PRO A N 1
ATOM 706 C CA . PRO A 1 88 ? 25.208 0.723 7.529 1.00 90.25 88 PRO A CA 1
ATOM 707 C C . PRO A 1 88 ? 24.447 1.465 8.635 1.00 90.25 88 PRO A C 1
ATOM 709 O O . PRO A 1 88 ? 24.116 0.888 9.665 1.00 90.25 88 PRO A O 1
ATOM 712 N N . LYS A 1 89 ? 24.114 2.746 8.416 1.00 91.25 89 LYS A N 1
ATOM 713 C CA . LYS A 1 89 ? 23.331 3.541 9.384 1.00 91.25 89 LYS A CA 1
ATOM 714 C C . LYS A 1 89 ? 21.884 3.063 9.553 1.00 91.25 89 LYS A C 1
ATOM 716 O O . LYS A 1 89 ? 21.277 3.377 10.567 1.00 91.25 89 LYS A O 1
ATOM 721 N N . LEU A 1 90 ? 21.342 2.336 8.578 1.00 89.81 90 LEU A N 1
ATOM 722 C CA . LEU A 1 90 ? 19.964 1.842 8.559 1.00 89.81 90 LEU A CA 1
ATOM 723 C C . LEU A 1 90 ? 19.887 0.321 8.742 1.00 89.81 90 LEU A C 1
ATOM 725 O O . LEU A 1 90 ? 18.791 -0.218 8.765 1.00 89.81 90 LEU A O 1
ATOM 729 N N . ALA A 1 91 ? 21.016 -0.370 8.927 1.00 90.50 91 ALA A N 1
ATOM 730 C CA . ALA A 1 91 ? 21.066 -1.830 9.060 1.00 90.50 91 ALA A CA 1
ATOM 731 C C . ALA A 1 91 ? 20.295 -2.381 10.280 1.00 90.50 91 ALA A C 1
ATOM 733 O O . ALA A 1 91 ? 20.033 -3.574 10.363 1.00 90.50 91 ALA A O 1
ATOM 734 N N . HIS A 1 92 ? 19.925 -1.521 11.233 1.00 90.44 92 HIS A N 1
ATOM 735 C CA . HIS A 1 92 ? 19.059 -1.869 12.364 1.00 90.44 92 HIS A CA 1
ATOM 736 C C . HIS A 1 92 ? 17.559 -1.828 12.015 1.00 90.44 92 HIS A C 1
ATOM 738 O O . HIS A 1 92 ? 16.731 -2.260 12.813 1.00 90.44 92 HIS A O 1
ATOM 744 N N . LEU A 1 93 ? 17.203 -1.285 10.849 1.00 91.38 93 LEU A N 1
ATOM 745 C CA . LEU A 1 93 ? 15.847 -1.254 10.316 1.00 91.38 93 LEU A CA 1
ATOM 746 C C . LEU A 1 93 ? 15.671 -2.382 9.301 1.00 91.38 93 LEU A C 1
ATOM 748 O O . LEU A 1 93 ? 16.617 -2.765 8.613 1.00 91.38 93 LEU A O 1
ATOM 752 N N . LEU A 1 94 ? 14.437 -2.865 9.172 1.00 93.81 94 LEU A N 1
ATOM 753 C CA . LEU A 1 94 ? 14.065 -3.897 8.208 1.00 93.81 94 LEU A CA 1
ATOM 754 C C . LEU A 1 94 ? 13.200 -3.315 7.085 1.00 93.81 94 LEU A C 1
ATOM 756 O O . LEU A 1 94 ? 12.339 -2.461 7.327 1.00 93.81 94 LEU A O 1
ATOM 760 N N . LYS A 1 95 ? 13.411 -3.820 5.869 1.00 94.56 95 LYS A N 1
ATOM 761 C CA . LYS A 1 95 ? 12.597 -3.593 4.674 1.00 94.56 95 LYS A CA 1
ATOM 762 C C . LYS A 1 95 ? 12.001 -4.911 4.183 1.00 94.56 95 LYS A C 1
ATOM 764 O O . LYS A 1 95 ? 12.649 -5.943 4.293 1.00 94.56 95 LYS A O 1
ATOM 769 N N . GLY A 1 96 ? 10.786 -4.861 3.641 1.00 96.75 96 GLY A N 1
ATOM 770 C CA . GLY A 1 96 ? 10.207 -6.009 2.952 1.00 96.75 96 GLY A CA 1
ATOM 771 C C . GLY A 1 96 ? 10.817 -6.147 1.564 1.00 96.75 96 GLY A C 1
ATOM 772 O O . GLY A 1 96 ? 11.242 -5.151 0.969 1.00 96.75 96 GLY A O 1
ATOM 773 N N . SER A 1 97 ? 10.855 -7.374 1.058 1.00 95.94 97 SER A N 1
ATOM 774 C CA . SER A 1 97 ? 11.200 -7.684 -0.333 1.00 95.94 97 SER A CA 1
ATOM 775 C C . SER A 1 97 ? 10.274 -6.969 -1.327 1.00 95.94 97 SER A C 1
ATOM 777 O O . SER A 1 97 ? 10.730 -6.510 -2.372 1.00 95.94 97 SER A O 1
ATOM 779 N N . TRP A 1 98 ? 9.008 -6.786 -0.946 1.00 97.12 98 TRP A N 1
ATOM 780 C CA . TRP A 1 98 ? 8.060 -5.892 -1.598 1.00 97.12 98 TRP A CA 1
ATOM 781 C C . TRP A 1 98 ? 7.803 -4.694 -0.693 1.00 97.12 98 TRP A C 1
ATOM 783 O O . TRP A 1 98 ? 7.573 -4.851 0.512 1.00 97.12 98 TRP A O 1
ATOM 793 N N . ARG A 1 99 ? 7.815 -3.489 -1.262 1.00 96.06 99 ARG A N 1
ATOM 794 C CA . ARG A 1 99 ? 7.377 -2.287 -0.545 1.00 96.06 99 ARG A CA 1
ATOM 795 C C . ARG A 1 99 ? 6.444 -1.483 -1.408 1.00 96.06 99 ARG A C 1
ATOM 797 O O . ARG A 1 99 ? 6.753 -1.210 -2.562 1.00 96.06 99 ARG A O 1
ATOM 804 N N . PHE A 1 100 ? 5.336 -1.096 -0.821 1.00 95.19 100 PHE A N 1
ATOM 805 C CA . PHE A 1 100 ? 4.362 -0.240 -1.447 1.00 95.19 100 PHE A CA 1
ATOM 806 C C . PHE A 1 100 ? 4.389 1.115 -0.747 1.00 95.19 100 PHE A C 1
ATOM 808 O O . PHE A 1 100 ? 4.217 1.160 0.468 1.00 95.19 100 PHE A O 1
ATOM 815 N N . GLY A 1 101 ? 4.629 2.179 -1.505 1.00 93.88 101 GLY A N 1
ATOM 816 C CA . GLY A 1 101 ? 4.661 3.553 -1.023 1.00 93.88 101 GLY A CA 1
ATOM 817 C C . GLY A 1 101 ? 3.537 4.363 -1.656 1.00 93.88 101 GLY A C 1
ATOM 818 O O . GLY A 1 101 ? 3.327 4.293 -2.867 1.00 93.88 101 GLY A O 1
ATOM 819 N N . ALA A 1 102 ? 2.828 5.143 -0.850 1.00 91.31 102 ALA A N 1
ATOM 820 C CA . ALA A 1 102 ? 1.808 6.078 -1.299 1.00 91.31 102 ALA A CA 1
ATOM 821 C C . ALA A 1 102 ? 2.166 7.481 -0.822 1.00 91.31 102 ALA A C 1
ATOM 823 O O . ALA A 1 102 ? 2.184 7.764 0.381 1.00 91.31 102 ALA A O 1
ATOM 824 N N . ARG A 1 103 ? 2.439 8.364 -1.779 1.00 83.94 103 ARG A N 1
ATOM 825 C CA . ARG A 1 103 ? 2.795 9.754 -1.517 1.00 83.94 103 ARG A CA 1
ATOM 826 C C . ARG A 1 103 ? 1.659 10.646 -1.973 1.00 83.94 103 ARG A C 1
ATOM 828 O O . ARG A 1 103 ? 1.165 10.483 -3.083 1.00 83.94 103 ARG A O 1
ATOM 835 N N . ALA A 1 104 ? 1.258 11.572 -1.102 1.00 73.00 104 ALA A N 1
ATOM 836 C CA . ALA A 1 104 ? 0.228 12.576 -1.379 1.00 73.00 104 ALA A CA 1
ATOM 837 C C . ALA A 1 104 ? -1.115 12.012 -1.899 1.00 73.00 104 ALA A C 1
ATOM 839 O O . ALA A 1 104 ? -1.966 12.768 -2.346 1.00 73.00 104 ALA A O 1
ATOM 840 N N . THR A 1 105 ? -1.325 10.696 -1.815 1.00 82.19 105 THR A N 1
ATOM 841 C CA . THR A 1 105 ? -2.528 10.029 -2.307 1.00 82.19 105 THR A CA 1
ATOM 842 C C . THR A 1 105 ? -3.432 9.716 -1.125 1.00 82.19 105 THR A C 1
ATOM 844 O O . THR A 1 105 ? -3.014 8.968 -0.231 1.00 82.19 105 THR A O 1
ATOM 847 N N . PRO A 1 106 ? -4.659 10.263 -1.093 1.00 88.81 106 PRO A N 1
ATOM 848 C CA . PRO A 1 106 ? -5.642 9.888 -0.097 1.00 88.81 106 PRO A CA 1
ATOM 849 C C . PRO A 1 106 ? -5.905 8.385 -0.106 1.00 88.81 106 PRO A C 1
ATOM 851 O O . PRO A 1 106 ? -5.955 7.735 -1.155 1.00 88.81 106 PRO A O 1
ATOM 854 N N . TRP A 1 107 ? -6.099 7.830 1.083 1.00 93.00 107 TRP A N 1
ATOM 855 C CA . TRP A 1 107 ? -6.380 6.419 1.254 1.00 93.00 107 TRP A CA 1
ATOM 856 C C . TRP A 1 107 ? -7.553 6.191 2.200 1.00 93.00 107 TRP A C 1
ATOM 858 O O . TRP A 1 107 ? -7.878 6.992 3.077 1.00 93.00 107 TRP A O 1
ATOM 868 N N . THR A 1 108 ? -8.223 5.070 1.977 1.00 95.88 108 THR A N 1
ATOM 869 C CA . THR A 1 108 ? -9.399 4.617 2.712 1.00 95.88 108 THR A CA 1
ATOM 870 C C . THR A 1 108 ? -9.144 3.205 3.209 1.00 95.88 108 THR A C 1
ATOM 872 O O . THR A 1 108 ? -8.716 2.351 2.431 1.00 95.88 108 THR A O 1
ATOM 875 N N . VAL A 1 109 ? -9.445 2.933 4.479 1.00 97.19 109 VAL A N 1
ATOM 876 C CA . VAL A 1 109 ? -9.474 1.559 5.007 1.00 97.19 109 VAL A CA 1
ATOM 877 C C . VAL A 1 109 ? -10.918 1.132 5.189 1.00 97.19 109 VAL A C 1
ATOM 879 O O . VAL A 1 109 ? -11.708 1.836 5.824 1.00 97.19 109 VAL A O 1
ATOM 882 N N . LYS A 1 110 ? -11.251 -0.041 4.654 1.00 98.19 110 LYS A N 1
ATOM 883 C CA . LYS A 1 110 ? -12.517 -0.726 4.906 1.00 98.19 110 LYS A CA 1
ATOM 884 C C . LYS A 1 110 ? -12.283 -2.023 5.663 1.00 98.19 110 LYS A C 1
ATOM 886 O O . LYS A 1 110 ? -11.240 -2.652 5.512 1.00 98.19 110 LYS A O 1
ATOM 891 N N . HIS A 1 111 ? -13.278 -2.425 6.438 1.00 97.88 111 HIS A N 1
ATOM 892 C CA . HIS A 1 111 ? -13.352 -3.737 7.066 1.00 97.88 111 HIS A CA 1
ATOM 893 C C . HIS A 1 111 ? -14.805 -4.202 7.042 1.00 97.88 111 HIS A C 1
ATOM 895 O O . HIS A 1 111 ? -15.694 -3.449 7.448 1.00 97.88 111 HIS A O 1
ATOM 901 N N . GLN A 1 112 ? -15.069 -5.408 6.536 1.00 96.62 112 GLN A N 1
ATOM 902 C CA . GLN A 1 112 ? -16.435 -5.951 6.437 1.00 96.62 112 GLN A CA 1
ATOM 903 C C . GLN A 1 112 ? -17.390 -5.032 5.654 1.00 96.62 112 GLN A C 1
ATOM 905 O O . GLN A 1 112 ? -18.550 -4.829 6.021 1.00 96.62 112 GLN A O 1
ATOM 910 N N . GLY A 1 113 ? -16.870 -4.393 4.601 1.00 93.75 113 GLY A N 1
ATOM 911 C CA . GLY A 1 113 ? -17.584 -3.408 3.783 1.00 93.75 113 GLY A CA 1
ATOM 912 C C . GLY A 1 113 ? -17.828 -2.043 4.446 1.00 93.75 113 GLY A C 1
ATOM 913 O O . GLY A 1 113 ? -18.304 -1.127 3.774 1.00 93.75 113 GLY A O 1
ATOM 914 N N . GLN A 1 114 ? -17.486 -1.867 5.725 1.00 96.50 114 GLN A N 1
ATOM 915 C CA . GLN A 1 114 ? -17.618 -0.596 6.438 1.00 96.50 114 GLN A CA 1
ATOM 916 C C . GLN A 1 114 ? -16.353 0.241 6.282 1.00 96.50 114 GLN A C 1
ATOM 918 O O . GLN A 1 114 ? -15.244 -0.274 6.388 1.00 96.50 114 GLN A O 1
ATOM 923 N N . ILE A 1 115 ? -16.519 1.542 6.052 1.00 96.88 115 ILE A N 1
ATOM 924 C CA . ILE A 1 115 ? -15.407 2.493 6.028 1.00 96.88 115 ILE A CA 1
ATOM 925 C C . ILE A 1 115 ? -14.966 2.748 7.469 1.00 96.88 115 ILE A C 1
ATOM 927 O O . ILE A 1 115 ? -15.763 3.201 8.288 1.00 96.88 115 ILE A O 1
ATOM 931 N N . LEU A 1 116 ? -13.701 2.456 7.768 1.00 94.81 116 LEU A N 1
ATOM 932 C CA . LEU A 1 116 ? -13.090 2.755 9.062 1.00 94.81 116 LEU A CA 1
ATOM 933 C C . LEU A 1 116 ? -12.403 4.123 9.060 1.00 94.81 116 LEU A C 1
ATOM 935 O O . LEU A 1 116 ? -12.364 4.793 10.087 1.00 94.81 116 LEU A O 1
ATOM 939 N N . VAL A 1 117 ? -11.846 4.524 7.917 1.00 93.62 117 VAL A N 1
ATOM 940 C CA . VAL A 1 117 ? -11.101 5.778 7.768 1.00 93.62 117 VAL A CA 1
ATOM 941 C C . VAL A 1 117 ? -11.107 6.244 6.317 1.00 93.62 117 VAL A C 1
ATOM 943 O O . VAL A 1 117 ? -11.035 5.416 5.409 1.00 93.62 117 VAL A O 1
ATOM 946 N N . VAL A 1 118 ? -11.139 7.562 6.126 1.00 91.50 118 VAL A N 1
ATOM 947 C CA . VAL A 1 118 ? -10.908 8.262 4.856 1.00 91.50 118 VAL A CA 1
ATOM 948 C C . VAL A 1 118 ? -9.939 9.401 5.152 1.00 91.50 118 VAL A C 1
ATOM 950 O O . VAL A 1 118 ? -10.289 10.325 5.882 1.00 91.50 118 VAL A O 1
ATOM 953 N N . THR A 1 119 ? -8.710 9.356 4.639 1.00 88.56 119 THR A N 1
ATOM 954 C CA . THR A 1 119 ? -7.724 10.395 4.991 1.00 88.56 119 THR A CA 1
ATOM 955 C C . THR A 1 119 ? -7.941 11.727 4.301 1.00 88.56 119 THR A C 1
ATOM 957 O O . THR A 1 119 ? -7.446 12.730 4.799 1.00 88.56 119 THR A O 1
ATOM 960 N N . ALA A 1 120 ? -8.708 11.765 3.209 1.00 84.12 120 ALA A N 1
ATOM 961 C CA . ALA A 1 120 ? -9.122 13.023 2.585 1.00 84.12 120 ALA A CA 1
ATOM 962 C C . ALA A 1 120 ? -9.970 13.907 3.523 1.00 84.12 120 ALA A C 1
ATOM 964 O O . ALA A 1 120 ? -10.104 15.096 3.270 1.00 84.12 120 ALA A O 1
ATOM 965 N N . GLU A 1 121 ? -10.540 13.330 4.587 1.00 83.31 121 GLU A N 1
ATOM 966 C CA . GLU A 1 121 ? -11.394 14.015 5.568 1.00 83.31 121 GLU A CA 1
ATOM 967 C C . GLU A 1 121 ? -10.673 14.275 6.908 1.00 83.31 121 GLU A C 1
ATOM 969 O O . GLU A 1 121 ? -11.289 14.711 7.883 1.00 83.31 121 GLU A O 1
ATOM 974 N N . ALA A 1 122 ? -9.381 13.944 7.008 1.00 79.44 122 ALA A N 1
ATOM 975 C CA . ALA A 1 122 ? -8.610 14.143 8.229 1.00 79.44 122 ALA A CA 1
ATOM 976 C C . ALA A 1 122 ? -8.088 15.586 8.303 1.00 79.44 122 ALA A C 1
ATOM 978 O O . ALA A 1 122 ? -7.056 15.919 7.724 1.00 79.44 122 ALA A O 1
ATOM 979 N N . ASP A 1 123 ? -8.784 16.424 9.070 1.00 83.75 123 ASP A N 1
ATOM 980 C CA . ASP A 1 123 ? -8.494 17.861 9.186 1.00 83.75 123 ASP A CA 1
ATOM 981 C C . ASP A 1 123 ? -7.691 18.222 10.449 1.00 83.75 123 ASP A C 1
ATOM 983 O O . ASP A 1 123 ? -7.357 19.387 10.683 1.00 83.75 123 ASP A O 1
ATOM 987 N N . THR A 1 124 ? -7.398 17.240 11.307 1.00 88.12 124 THR A N 1
ATOM 988 C CA . THR A 1 124 ? -6.708 17.444 12.588 1.00 88.12 124 THR A CA 1
ATOM 989 C C . THR A 1 124 ? -5.647 16.379 12.852 1.00 88.12 124 THR A C 1
ATOM 991 O O . THR A 1 124 ? -5.782 15.226 12.443 1.00 88.12 124 THR A O 1
ATOM 994 N N . ASP A 1 125 ? -4.618 16.740 13.623 1.00 88.06 125 ASP A N 1
ATOM 995 C CA . ASP A 1 125 ? -3.551 15.815 14.036 1.00 88.06 125 ASP A CA 1
ATOM 996 C C . ASP A 1 125 ? -4.090 14.584 14.788 1.00 88.06 125 ASP A C 1
ATOM 998 O O . ASP A 1 125 ? -3.553 13.484 14.654 1.00 88.06 125 ASP A O 1
ATOM 1002 N N . GLU A 1 126 ? -5.168 14.750 15.562 1.00 90.75 126 GLU A N 1
ATOM 1003 C CA . GLU A 1 126 ? -5.819 13.656 16.292 1.00 90.75 126 GLU A CA 1
ATOM 1004 C C . GLU A 1 126 ? -6.489 12.661 15.335 1.00 90.75 126 GLU A C 1
ATOM 1006 O O . GLU A 1 126 ? -6.268 11.454 15.451 1.00 90.75 126 GLU A O 1
ATOM 1011 N N . GLN A 1 127 ? -7.244 13.150 14.345 1.00 89.75 127 GLN A N 1
ATOM 1012 C CA . GLN A 1 127 ? -7.837 12.296 13.310 1.00 89.75 127 GLN A CA 1
ATOM 1013 C C . GLN A 1 127 ? -6.758 11.568 12.507 1.00 89.75 127 GLN A C 1
ATOM 1015 O O . GLN A 1 127 ? -6.880 10.367 12.264 1.00 89.75 127 GLN A O 1
ATOM 1020 N N . THR A 1 128 ? -5.669 12.258 12.166 1.00 89.50 128 THR A N 1
ATOM 1021 C CA . THR A 1 128 ? -4.517 11.659 11.486 1.00 89.50 128 THR A CA 1
ATOM 1022 C C . THR A 1 128 ? -3.868 10.564 12.333 1.00 89.50 128 THR A C 1
ATOM 1024 O O . THR A 1 128 ? -3.543 9.495 11.817 1.00 89.50 128 THR A O 1
ATOM 1027 N N . ALA A 1 129 ? -3.705 10.764 13.642 1.00 91.62 129 ALA A N 1
ATOM 1028 C CA . ALA A 1 129 ? -3.162 9.735 14.529 1.00 91.62 129 ALA A CA 1
ATOM 1029 C C . ALA A 1 129 ? -4.070 8.494 14.609 1.00 91.62 129 ALA A C 1
ATOM 1031 O O . ALA A 1 129 ? -3.575 7.367 14.530 1.00 91.62 129 ALA A O 1
ATOM 1032 N N . ILE A 1 130 ? -5.390 8.691 14.703 1.00 92.88 130 ILE A N 1
ATOM 1033 C CA . ILE A 1 130 ? -6.379 7.601 14.696 1.00 92.88 130 ILE A CA 1
ATOM 1034 C C . ILE A 1 130 ? -6.327 6.841 13.366 1.00 92.88 130 ILE A C 1
ATOM 1036 O O . ILE A 1 130 ? -6.266 5.612 13.362 1.00 92.88 130 ILE A O 1
ATOM 1040 N N . ALA A 1 131 ? -6.286 7.560 12.243 1.00 93.19 131 ALA A N 1
ATOM 1041 C CA . ALA A 1 131 ? -6.173 6.981 10.910 1.00 93.19 131 ALA A CA 1
ATOM 1042 C C . ALA A 1 131 ? -4.946 6.068 10.789 1.00 93.19 131 ALA A C 1
ATOM 1044 O O . ALA A 1 131 ? -5.055 4.925 10.333 1.00 93.19 131 ALA A O 1
ATOM 1045 N N . LYS A 1 132 ? -3.785 6.550 11.252 1.00 93.88 132 LYS A N 1
ATOM 1046 C CA . LYS A 1 132 ? -2.526 5.793 11.256 1.00 93.88 132 LYS A CA 1
ATOM 1047 C C . LYS A 1 132 ? -2.626 4.511 12.080 1.00 93.88 132 LYS A C 1
ATOM 1049 O O . LYS A 1 132 ? -2.082 3.487 11.676 1.00 93.88 132 LYS A O 1
ATOM 1054 N N . GLU A 1 133 ? -3.323 4.546 13.212 1.00 95.69 133 GLU A N 1
ATOM 1055 C CA . GLU A 1 133 ? -3.516 3.356 14.044 1.00 95.69 133 GLU A CA 1
ATOM 1056 C C . GLU A 1 133 ? -4.494 2.353 13.413 1.00 95.69 133 GLU A C 1
ATOM 1058 O O . GLU A 1 133 ? -4.282 1.145 13.495 1.00 95.69 133 GLU A O 1
ATOM 1063 N N . ILE A 1 134 ? -5.525 2.831 12.711 1.00 96.31 134 ILE A N 1
ATOM 1064 C CA . ILE A 1 134 ? -6.458 1.968 11.973 1.00 96.31 134 ILE A CA 1
ATOM 1065 C C . ILE A 1 134 ? -5.736 1.218 10.853 1.00 96.31 134 ILE A C 1
ATOM 1067 O O . ILE A 1 134 ? -5.872 0.001 10.750 1.00 96.31 134 ILE A O 1
ATOM 1071 N N . VAL A 1 135 ? -4.946 1.903 10.023 1.00 96.31 135 VAL A N 1
ATOM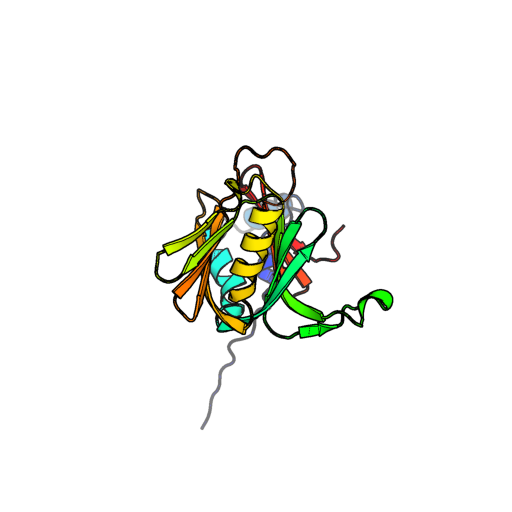 1072 C CA . VAL A 1 135 ? -4.263 1.239 8.899 1.00 96.31 135 VAL A CA 1
ATOM 1073 C C . VAL A 1 135 ? -3.144 0.299 9.358 1.00 96.31 135 VAL A C 1
ATOM 1075 O O . VAL A 1 135 ? -2.867 -0.689 8.685 1.00 96.31 135 VAL A O 1
ATOM 1078 N N . LYS A 1 136 ? -2.562 0.5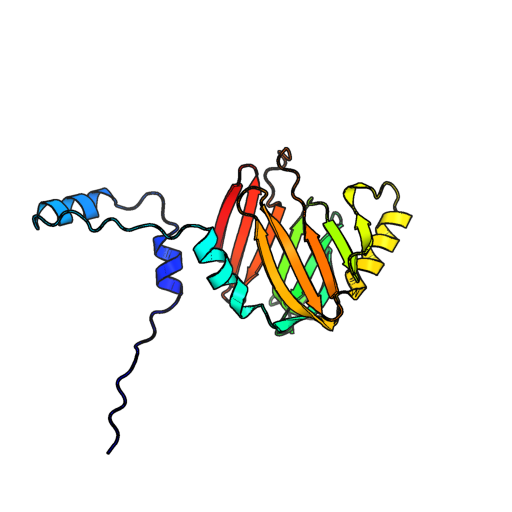04 10.548 1.00 97.50 136 LYS A N 1
ATOM 1079 C CA . LYS A 1 136 ? -1.656 -0.481 11.164 1.00 97.50 136 LYS A CA 1
ATOM 1080 C C . LYS A 1 136 ? -2.324 -1.812 11.494 1.00 97.50 136 LYS A C 1
ATOM 1082 O O . LYS A 1 136 ? -1.624 -2.808 11.624 1.00 97.50 136 LYS A O 1
ATOM 1087 N N . GLN A 1 137 ? -3.654 -1.883 11.565 1.00 97.06 137 GLN A N 1
ATOM 1088 C CA . GLN A 1 137 ? -4.349 -3.168 11.710 1.00 97.06 137 GLN A CA 1
ATOM 1089 C C . GLN A 1 137 ? -4.149 -4.087 10.497 1.00 97.06 137 GLN A C 1
ATOM 1091 O O . GLN A 1 137 ? -4.440 -5.274 10.592 1.00 97.06 137 GLN A O 1
ATOM 1096 N N . LEU A 1 138 ? -3.649 -3.566 9.370 1.00 98.19 138 LEU A N 1
ATOM 1097 C CA . LEU A 1 138 ? -3.244 -4.372 8.218 1.00 98.19 138 LEU A CA 1
ATOM 1098 C C . LEU A 1 138 ? -1.942 -5.148 8.467 1.00 98.19 138 LEU A C 1
ATOM 1100 O O . LEU A 1 138 ? -1.634 -6.073 7.717 1.00 98.19 138 LEU A O 1
ATOM 1104 N N . GLU A 1 139 ? -1.178 -4.810 9.510 1.00 98.31 139 GLU A N 1
ATOM 1105 C CA . GLU A 1 139 ? -0.004 -5.589 9.888 1.00 98.31 139 GLU A CA 1
ATOM 1106 C C . GLU A 1 139 ? -0.385 -7.030 10.244 1.00 98.31 139 GLU A C 1
ATOM 1108 O O . GLU A 1 139 ? -1.423 -7.321 10.833 1.00 98.31 139 GLU A O 1
ATOM 1113 N N . GLN A 1 140 ? 0.506 -7.946 9.882 1.00 98.12 140 GLN A N 1
ATOM 1114 C CA . GLN A 1 140 ? 0.362 -9.395 9.976 1.00 98.12 140 GLN A CA 1
ATOM 1115 C C . GLN A 1 140 ? -0.762 -9.997 9.126 1.00 98.12 140 GLN A C 1
ATOM 1117 O O . GLN A 1 140 ? -0.917 -11.217 9.137 1.00 98.12 140 GLN A O 1
ATOM 1122 N N . LYS A 1 141 ? -1.462 -9.193 8.317 1.00 98.31 141 LYS A N 1
ATOM 1123 C CA . LYS A 1 141 ? -2.477 -9.684 7.386 1.00 98.31 141 LYS A CA 1
ATOM 1124 C C . LYS A 1 141 ? -1.874 -10.093 6.057 1.00 98.31 141 LYS A C 1
ATOM 1126 O O . LYS A 1 141 ? -1.004 -9.410 5.513 1.00 98.31 141 LYS A O 1
ATOM 1131 N N . LYS A 1 142 ? -2.353 -11.203 5.503 1.00 98.38 142 LYS A N 1
ATOM 1132 C CA . LYS A 1 142 ? -2.013 -11.618 4.139 1.00 98.38 142 LYS A CA 1
ATOM 1133 C C . LYS A 1 142 ? -2.737 -10.769 3.111 1.00 98.38 142 LYS A C 1
ATOM 1135 O O . LYS A 1 142 ? -3.938 -10.540 3.241 1.00 98.38 142 LYS A O 1
ATOM 1140 N N . LEU A 1 143 ? -2.019 -10.370 2.068 1.00 98.50 143 LEU A N 1
ATOM 1141 C CA . LEU A 1 143 ? -2.605 -9.787 0.869 1.00 98.50 143 LEU A CA 1
ATOM 1142 C C . LEU A 1 143 ? -3.276 -10.898 0.054 1.00 98.50 143 LEU A C 1
ATOM 1144 O O . LEU A 1 143 ? -2.629 -11.869 -0.330 1.00 98.50 143 LEU A O 1
ATOM 1148 N N . LEU A 1 144 ? -4.570 -10.770 -0.204 1.00 98.00 144 LEU A N 1
ATOM 1149 C CA . LEU A 1 144 ? -5.365 -11.737 -0.962 1.00 98.00 144 LEU A CA 1
ATOM 1150 C C . LEU A 1 144 ? -5.576 -11.312 -2.411 1.00 98.00 144 LEU A C 1
ATOM 1152 O O . LEU A 1 144 ? -5.675 -12.172 -3.282 1.00 98.00 144 LEU A O 1
ATOM 1156 N N . ASP A 1 145 ? -5.648 -10.006 -2.660 1.00 96.62 145 ASP A N 1
ATOM 1157 C CA . ASP A 1 145 ? -5.816 -9.462 -4.001 1.00 96.62 145 ASP A CA 1
ATOM 1158 C C . ASP A 1 145 ? -5.208 -8.061 -4.123 1.00 96.62 145 ASP A C 1
ATOM 1160 O O . ASP A 1 145 ? -5.145 -7.305 -3.148 1.00 96.62 145 ASP A O 1
ATOM 1164 N N . LEU A 1 146 ? -4.787 -7.720 -5.339 1.00 94.75 146 LEU A N 1
ATOM 1165 C CA . LEU A 1 146 ? -4.314 -6.397 -5.723 1.00 94.75 146 LEU A CA 1
ATOM 1166 C C . LEU A 1 146 ? -4.933 -6.048 -7.070 1.00 94.75 146 LEU A C 1
ATOM 1168 O O . LEU A 1 146 ? -4.542 -6.589 -8.106 1.00 94.75 146 LEU A O 1
ATOM 1172 N N . THR A 1 147 ? -5.857 -5.094 -7.053 1.00 91.81 147 THR A N 1
ATOM 1173 C CA . THR A 1 147 ? -6.544 -4.620 -8.252 1.00 91.81 147 THR A CA 1
ATOM 1174 C C . THR A 1 147 ? -6.175 -3.170 -8.528 1.00 91.81 147 THR A C 1
ATOM 1176 O O . THR A 1 147 ? -6.178 -2.335 -7.624 1.00 91.81 147 THR A O 1
ATOM 1179 N N . ILE A 1 148 ? -5.873 -2.872 -9.792 1.00 88.31 148 ILE A N 1
ATOM 1180 C CA . ILE A 1 148 ? -5.658 -1.513 -10.288 1.00 88.31 148 ILE A CA 1
ATOM 1181 C C . ILE A 1 148 ? -6.694 -1.234 -11.369 1.00 88.31 148 ILE A C 1
ATOM 1183 O O . ILE A 1 148 ? -6.752 -1.933 -12.382 1.00 88.31 148 ILE A O 1
ATOM 1187 N N . GLU A 1 149 ? -7.489 -0.194 -11.163 1.00 87.31 149 GLU A N 1
ATOM 1188 C CA . GLU A 1 149 ? -8.410 0.322 -12.169 1.00 87.31 149 GLU A CA 1
ATOM 1189 C C . GLU A 1 149 ? -7.630 1.198 -13.162 1.00 87.31 149 GLU A C 1
ATOM 1191 O O . GLU A 1 149 ? -7.079 2.229 -12.790 1.00 87.31 149 GLU A O 1
ATOM 1196 N N . ALA A 1 150 ? -7.547 0.794 -14.433 1.00 76.88 150 ALA A N 1
ATOM 1197 C CA . ALA A 1 150 ? -6.706 1.483 -15.421 1.00 76.88 150 ALA A CA 1
ATOM 1198 C C . ALA A 1 150 ? -7.147 2.932 -15.704 1.00 76.88 150 ALA A C 1
ATOM 1200 O O . ALA A 1 150 ? -6.295 3.792 -15.926 1.00 76.88 150 ALA A O 1
ATOM 1201 N N . ASP A 1 151 ? -8.457 3.191 -15.660 1.00 79.50 151 ASP A N 1
ATOM 1202 C CA . ASP A 1 151 ? -9.051 4.494 -15.982 1.00 79.50 151 ASP A CA 1
ATOM 1203 C C . ASP A 1 151 ? -8.932 5.511 -14.846 1.00 79.50 151 ASP A C 1
ATOM 1205 O O . ASP A 1 151 ? -8.953 6.709 -15.098 1.00 79.50 151 ASP A O 1
ATOM 1209 N N . THR A 1 152 ? -8.835 5.047 -13.600 1.00 83.81 152 THR A N 1
ATOM 1210 C CA . THR A 1 152 ? -8.827 5.902 -12.401 1.00 83.81 152 THR A CA 1
ATOM 1211 C C . THR A 1 152 ? -7.525 5.806 -11.626 1.00 83.81 152 THR A C 1
ATOM 1213 O O . THR A 1 152 ? -7.373 6.511 -10.638 1.00 83.81 152 THR A O 1
ATOM 1216 N N . ILE A 1 153 ? -6.621 4.898 -12.026 1.00 85.62 153 ILE A N 1
ATOM 1217 C CA . ILE A 1 153 ? -5.400 4.485 -11.309 1.00 85.62 153 ILE A CA 1
ATOM 1218 C C . ILE A 1 153 ? -5.626 4.129 -9.834 1.00 85.62 153 ILE A C 1
ATOM 1220 O O . ILE A 1 153 ? -4.663 3.990 -9.070 1.00 85.62 153 ILE A O 1
ATOM 1224 N N . ARG A 1 154 ? -6.892 3.914 -9.455 1.00 90.88 154 ARG A N 1
ATOM 1225 C CA . ARG A 1 154 ? -7.298 3.483 -8.129 1.00 90.88 154 ARG A CA 1
ATOM 1226 C C . ARG A 1 154 ? -6.697 2.119 -7.864 1.00 90.88 154 ARG A C 1
ATOM 1228 O O . ARG A 1 154 ? -6.882 1.177 -8.637 1.00 90.88 154 ARG A O 1
ATOM 1235 N N . LEU A 1 155 ? -6.000 2.024 -6.743 1.00 92.38 155 LEU A N 1
ATOM 1236 C CA . LEU A 1 155 ? -5.410 0.786 -6.268 1.00 92.38 155 LEU A CA 1
ATOM 1237 C C . LEU A 1 155 ? -6.230 0.273 -5.092 1.00 92.38 155 LEU A C 1
ATOM 1239 O O . LEU A 1 155 ? -6.462 0.998 -4.129 1.00 92.38 155 LEU A O 1
ATOM 1243 N N . THR A 1 156 ? -6.620 -0.994 -5.153 1.00 95.94 156 THR A N 1
ATOM 1244 C CA . THR A 1 156 ? -7.247 -1.702 -4.038 1.00 95.94 156 THR A CA 1
ATOM 1245 C C . THR A 1 156 ? -6.382 -2.887 -3.639 1.00 95.94 156 THR A C 1
ATOM 1247 O O . THR A 1 156 ? -6.164 -3.800 -4.434 1.00 95.94 156 THR A O 1
ATOM 1250 N N . LEU A 1 157 ? -5.916 -2.875 -2.392 1.00 97.56 157 LEU A N 1
ATOM 1251 C CA . LEU A 1 157 ? -5.277 -4.004 -1.726 1.00 97.56 157 LEU A CA 1
ATOM 1252 C C . LEU A 1 157 ? -6.318 -4.677 -0.830 1.00 97.56 157 LEU A C 1
ATOM 1254 O O . LEU A 1 157 ? -6.809 -4.055 0.113 1.00 97.56 157 LEU A O 1
ATOM 1258 N N . SER A 1 158 ? -6.658 -5.932 -1.116 1.00 98.31 158 SER A N 1
ATOM 1259 C CA . SER A 1 158 ? -7.575 -6.720 -0.285 1.00 98.31 158 SER A CA 1
ATOM 1260 C C . SER A 1 158 ? -6.784 -7.684 0.583 1.00 98.31 158 SER A C 1
ATOM 1262 O O . SER A 1 158 ? -5.927 -8.409 0.082 1.00 98.31 158 SER A O 1
ATOM 1264 N N . PHE A 1 159 ? -7.083 -7.715 1.873 1.00 98.62 159 PHE A N 1
ATOM 1265 C CA . PHE A 1 159 ? -6.386 -8.502 2.881 1.00 98.62 159 PHE A CA 1
ATOM 1266 C C . PHE A 1 159 ? -7.314 -9.555 3.495 1.00 98.62 159 PHE A C 1
ATOM 1268 O O . PHE A 1 159 ? -8.530 -9.539 3.295 1.00 98.62 159 PHE A O 1
ATOM 1275 N N . GLU A 1 160 ? -6.741 -10.479 4.264 1.00 98.00 160 GLU A N 1
ATOM 1276 C CA . GLU A 1 160 ? -7.524 -11.385 5.109 1.00 98.00 160 GLU A CA 1
ATOM 1277 C C . GLU A 1 160 ? -8.419 -10.637 6.111 1.00 98.00 160 GLU A C 1
ATOM 1279 O O . GLU A 1 160 ? -8.235 -9.451 6.391 1.00 98.00 160 GLU A O 1
ATOM 1284 N N . ASP A 1 161 ? -9.417 -11.350 6.634 1.00 97.12 161 ASP A N 1
ATOM 1285 C CA . ASP A 1 161 ? -10.489 -10.810 7.480 1.00 97.12 161 ASP A CA 1
ATOM 1286 C C . ASP A 1 161 ? -11.326 -9.698 6.822 1.00 97.12 161 ASP A C 1
ATOM 1288 O O . ASP A 1 161 ? -11.948 -8.903 7.515 1.00 97.12 161 ASP A O 1
ATOM 1292 N N . ASP A 1 162 ? -11.379 -9.655 5.486 1.00 97.56 162 ASP A N 1
ATOM 1293 C CA . ASP A 1 162 ? -12.169 -8.678 4.719 1.00 97.56 162 ASP A CA 1
ATOM 1294 C C . ASP A 1 162 ? -11.758 -7.218 4.984 1.00 97.56 162 ASP A C 1
ATOM 1296 O O . ASP A 1 162 ? -12.583 -6.299 5.023 1.00 97.56 162 ASP A O 1
ATOM 1300 N N . TYR A 1 163 ? -10.457 -7.008 5.195 1.00 98.44 163 TYR A N 1
ATOM 1301 C CA . TYR A 1 163 ? -9.851 -5.683 5.196 1.00 98.44 163 TYR A CA 1
ATOM 1302 C C . TYR A 1 163 ? -9.520 -5.244 3.771 1.00 98.44 163 TYR A C 1
ATOM 1304 O O . TYR A 1 163 ? -9.050 -6.033 2.951 1.00 98.44 163 TYR A O 1
ATOM 1312 N N . GLN A 1 164 ? -9.695 -3.957 3.485 1.00 98.38 164 GLN A N 1
ATOM 1313 C CA . GLN A 1 164 ? -9.269 -3.353 2.226 1.00 98.38 164 GLN A CA 1
ATOM 1314 C C . GLN A 1 164 ? -8.558 -2.032 2.488 1.00 98.38 164 GLN A C 1
ATOM 1316 O O . GLN A 1 164 ? -9.040 -1.219 3.275 1.00 98.38 164 GLN A O 1
ATOM 1321 N N . LEU A 1 165 ? -7.451 -1.803 1.786 1.00 97.88 165 LEU A N 1
ATOM 1322 C CA . LEU A 1 165 ? -6.834 -0.490 1.637 1.00 97.88 165 LEU A CA 1
ATOM 1323 C C . LEU A 1 165 ? -7.070 -0.018 0.206 1.00 97.88 165 LEU A C 1
ATOM 1325 O O . LEU A 1 165 ? -6.684 -0.696 -0.745 1.00 97.88 165 LEU A O 1
ATOM 1329 N N . ILE A 1 166 ? -7.702 1.139 0.062 1.00 96.44 166 ILE A N 1
ATOM 1330 C CA . ILE A 1 166 ? -8.025 1.740 -1.228 1.00 96.44 166 ILE A CA 1
ATOM 1331 C C . ILE A 1 166 ? -7.277 3.059 -1.318 1.00 96.44 166 ILE A C 1
ATOM 1333 O O . ILE A 1 166 ? -7.422 3.900 -0.435 1.00 96.44 166 ILE A O 1
ATOM 1337 N N . LEU A 1 167 ? -6.500 3.239 -2.377 1.00 93.25 167 LEU A N 1
ATOM 1338 C CA . LEU A 1 167 ? -5.893 4.513 -2.728 1.00 93.25 167 LEU A CA 1
ATOM 1339 C C . LEU A 1 167 ? -6.679 5.124 -3.868 1.00 93.25 167 LEU A C 1
ATOM 1341 O O . LEU A 1 167 ? -6.864 4.466 -4.894 1.00 93.25 167 LEU A O 1
ATOM 1345 N N . ASP A 1 168 ? -7.081 6.376 -3.693 1.00 89.25 168 ASP A N 1
ATOM 1346 C CA . ASP A 1 168 ? -7.831 7.132 -4.690 1.00 89.25 168 ASP A CA 1
ATOM 1347 C C . ASP A 1 168 ? -6.998 8.356 -5.091 1.00 89.25 168 ASP A C 1
ATOM 1349 O O . ASP A 1 168 ? -7.014 9.365 -4.382 1.00 89.25 168 ASP A O 1
ATOM 1353 N N . PRO A 1 169 ? -6.175 8.247 -6.151 1.00 85.38 169 PRO A N 1
ATOM 1354 C CA . PRO A 1 169 ? -5.329 9.345 -6.597 1.00 85.38 169 PRO A CA 1
ATOM 1355 C C . PRO A 1 169 ? -6.136 10.587 -6.962 1.00 85.38 169 PRO A C 1
ATOM 1357 O O . PRO A 1 169 ? -7.133 10.499 -7.680 1.00 85.38 169 PRO A O 1
ATOM 1360 N N . ASP A 1 170 ? -5.664 11.750 -6.516 1.00 82.50 170 ASP A N 1
ATOM 1361 C CA . ASP A 1 170 ? -6.136 13.024 -7.047 1.00 82.50 170 ASP A CA 1
ATOM 1362 C C . ASP A 1 170 ? -5.538 13.220 -8.445 1.00 82.50 170 ASP A C 1
ATOM 1364 O O . ASP A 1 170 ? -4.334 13.423 -8.608 1.00 82.50 170 ASP A O 1
ATOM 1368 N N . LEU A 1 171 ? -6.382 13.092 -9.468 1.00 78.94 171 LEU A N 1
ATOM 1369 C CA . LEU A 1 171 ? -5.972 13.198 -10.868 1.00 78.94 171 LEU A CA 1
ATOM 1370 C C . LEU A 1 171 ? -5.650 14.638 -11.284 1.00 78.94 171 LEU A C 1
ATOM 1372 O O . LEU A 1 171 ? -5.013 14.829 -12.324 1.00 78.94 171 LEU A O 1
ATOM 1376 N N . ASP A 1 172 ? -6.084 15.618 -10.490 1.00 77.06 172 ASP A N 1
ATOM 1377 C CA . ASP A 1 172 ? -5.794 17.034 -10.697 1.00 77.06 172 ASP A CA 1
ATOM 1378 C C . ASP A 1 172 ? -4.497 17.469 -9.983 1.00 77.06 172 ASP A C 1
ATOM 1380 O O . ASP A 1 172 ? -4.066 18.611 -10.156 1.00 77.06 172 ASP A O 1
ATOM 1384 N N . ASP A 1 173 ? -3.840 16.572 -9.229 1.00 75.50 173 ASP A N 1
ATOM 1385 C CA . ASP A 1 173 ? -2.553 16.850 -8.585 1.00 75.50 173 ASP A CA 1
ATOM 1386 C C . ASP A 1 173 ? -1.455 17.147 -9.623 1.00 75.50 173 ASP A C 1
ATOM 1388 O O . ASP A 1 173 ? -1.109 16.323 -10.478 1.00 75.50 173 ASP A O 1
ATOM 1392 N N . ASP A 1 174 ? -0.865 18.339 -9.517 1.00 73.69 174 ASP A N 1
ATOM 1393 C CA . ASP A 1 174 ? 0.200 18.841 -10.384 1.00 73.69 174 ASP A CA 1
ATOM 1394 C C . ASP A 1 174 ? 1.591 18.794 -9.730 1.00 73.69 174 ASP A C 1
ATOM 1396 O O . ASP A 1 174 ? 2.567 19.284 -10.310 1.00 73.69 174 ASP A O 1
ATOM 1400 N N . SER A 1 175 ? 1.719 18.134 -8.570 1.00 76.94 175 SER A N 1
ATOM 1401 C CA . SER A 1 175 ? 2.979 17.992 -7.826 1.00 76.94 175 SER A CA 1
ATOM 1402 C C . SER A 1 175 ? 4.111 17.354 -8.640 1.00 76.94 175 SER A C 1
ATOM 1404 O O . SER A 1 175 ? 5.295 17.524 -8.327 1.00 76.94 175 SER A O 1
ATOM 1406 N N . GLY A 1 176 ? 3.760 16.599 -9.687 1.00 79.56 176 GLY A N 1
ATOM 1407 C CA . GLY A 1 176 ? 4.690 15.826 -10.508 1.00 79.56 176 GLY A CA 1
ATOM 1408 C C . GLY A 1 176 ? 5.257 14.595 -9.794 1.00 79.56 176 GLY A C 1
ATOM 1409 O O . GLY A 1 176 ? 6.173 13.957 -10.317 1.00 79.56 176 GLY A O 1
ATOM 1410 N N . LEU A 1 177 ? 4.743 14.265 -8.607 1.00 83.69 177 LEU A N 1
ATOM 1411 C CA . LEU A 1 177 ? 5.148 13.109 -7.812 1.00 83.69 177 LEU A CA 1
ATOM 1412 C C . LEU A 1 177 ? 4.334 11.877 -8.215 1.00 83.69 177 LEU A C 1
ATOM 1414 O O . LEU A 1 177 ? 3.222 11.995 -8.711 1.00 83.69 177 LEU A O 1
ATOM 1418 N N . ALA A 1 178 ? 4.884 10.677 -8.021 1.00 88.06 178 ALA A N 1
ATOM 1419 C CA . ALA A 1 178 ? 4.101 9.460 -8.208 1.00 88.06 178 ALA A CA 1
ATOM 1420 C C . ALA A 1 178 ? 2.982 9.394 -7.157 1.00 88.06 178 ALA A C 1
ATOM 1422 O O . ALA A 1 178 ? 3.230 9.658 -5.980 1.00 88.06 178 ALA A O 1
ATOM 1423 N N . HIS A 1 179 ? 1.782 8.996 -7.576 1.00 89.00 179 HIS A N 1
ATOM 1424 C CA . HIS A 1 179 ? 0.666 8.732 -6.670 1.00 89.00 179 HIS A CA 1
ATOM 1425 C C . HIS A 1 179 ? 0.997 7.530 -5.775 1.00 89.00 179 HIS A C 1
ATOM 1427 O O . HIS A 1 179 ? 0.819 7.552 -4.555 1.00 89.00 179 HIS A O 1
ATOM 1433 N N . TRP A 1 180 ? 1.570 6.490 -6.382 1.00 91.44 180 TRP A N 1
ATOM 1434 C CA . TRP A 1 180 ? 2.109 5.355 -5.654 1.00 91.44 180 TRP A CA 1
ATOM 1435 C C . TRP A 1 180 ? 3.280 4.690 -6.377 1.00 91.44 180 TRP A C 1
ATOM 1437 O O . TRP A 1 180 ? 3.452 4.799 -7.596 1.00 91.44 180 TRP A O 1
ATOM 1447 N N . GLU A 1 181 ? 4.073 3.970 -5.591 1.00 93.69 181 GLU A N 1
ATOM 1448 C CA . GLU A 1 181 ? 5.262 3.239 -6.010 1.00 93.69 181 GLU A CA 1
ATOM 1449 C C . GLU A 1 181 ? 5.243 1.821 -5.426 1.00 93.69 181 GLU A C 1
ATOM 1451 O O . GLU A 1 181 ? 4.931 1.609 -4.256 1.00 93.69 181 GLU A O 1
ATOM 1456 N N . LEU A 1 182 ? 5.618 0.834 -6.233 1.00 94.06 182 LEU A N 1
ATOM 1457 C CA . LEU A 1 182 ? 5.805 -0.553 -5.828 1.00 94.06 182 LEU A CA 1
ATOM 1458 C C . LEU A 1 182 ? 7.259 -0.953 -6.082 1.00 94.06 182 LEU A C 1
ATOM 1460 O O . LEU A 1 182 ? 7.670 -1.196 -7.219 1.00 94.06 182 LEU A O 1
ATOM 1464 N N . PHE A 1 183 ? 8.030 -1.042 -5.005 1.00 94.94 183 PHE A N 1
ATOM 1465 C CA . PHE A 1 183 ? 9.370 -1.608 -4.993 1.00 94.94 183 PHE A CA 1
ATOM 1466 C C . PHE A 1 183 ? 9.274 -3.130 -4.987 1.00 94.94 183 PHE A C 1
ATOM 1468 O O . PHE A 1 183 ? 8.633 -3.721 -4.116 1.00 94.94 183 PHE A O 1
ATOM 1475 N N . MET A 1 184 ? 9.954 -3.748 -5.943 1.00 94.38 184 MET A N 1
ATOM 1476 C CA . MET A 1 184 ? 9.929 -5.185 -6.176 1.00 94.38 184 MET A CA 1
ATOM 1477 C C . MET A 1 184 ? 11.232 -5.853 -5.708 1.00 94.38 184 MET A C 1
ATOM 1479 O O . MET A 1 184 ? 12.288 -5.209 -5.727 1.00 94.38 184 MET A O 1
ATOM 1483 N N . PRO A 1 185 ? 11.209 -7.166 -5.409 1.00 92.69 185 PRO A N 1
ATOM 1484 C CA . PRO A 1 185 ? 12.406 -7.933 -5.058 1.00 92.69 185 PRO A CA 1
ATOM 1485 C C . PRO A 1 185 ? 13.477 -7.935 -6.156 1.00 92.69 185 PRO A C 1
ATOM 1487 O O . PRO A 1 185 ? 14.649 -8.166 -5.884 1.00 92.69 185 PRO A O 1
ATOM 1490 N N . THR A 1 186 ? 13.085 -7.665 -7.404 1.00 90.69 186 THR A N 1
ATOM 1491 C CA . THR A 1 186 ? 13.969 -7.571 -8.575 1.00 90.69 186 THR A CA 1
ATOM 1492 C C . THR A 1 186 ? 14.709 -6.237 -8.682 1.00 90.69 186 THR A C 1
ATOM 1494 O O . THR A 1 186 ? 15.269 -5.945 -9.738 1.00 90.69 186 THR A O 1
ATOM 1497 N N . GLU A 1 187 ? 14.697 -5.415 -7.627 1.00 89.44 187 GLU A N 1
ATOM 1498 C CA . GLU A 1 187 ? 15.344 -4.095 -7.595 1.00 89.44 187 GLU A CA 1
ATOM 1499 C C . GLU A 1 187 ? 14.779 -3.137 -8.655 1.00 89.44 187 GLU A C 1
ATOM 1501 O O . GLU A 1 187 ? 15.468 -2.267 -9.198 1.00 89.44 187 GLU A O 1
ATOM 1506 N N . GLN A 1 188 ? 13.492 -3.306 -8.947 1.00 92.25 188 GLN A N 1
ATOM 1507 C CA . GLN A 1 188 ? 12.715 -2.467 -9.846 1.00 92.25 188 GLN A CA 1
ATOM 1508 C C . GLN A 1 188 ? 11.627 -1.727 -9.068 1.00 92.25 188 GLN A C 1
ATOM 1510 O O . GLN A 1 188 ? 11.150 -2.212 -8.041 1.00 92.25 188 GLN A O 1
ATOM 1515 N N . VAL A 1 189 ? 11.213 -0.571 -9.579 1.00 92.56 189 VAL A N 1
ATOM 1516 C CA . VAL A 1 189 ? 10.110 0.228 -9.040 1.00 92.56 189 VAL A CA 1
ATOM 1517 C C . VAL A 1 189 ? 9.084 0.434 -10.133 1.00 92.56 189 VAL A C 1
ATOM 1519 O O . VAL A 1 189 ? 9.395 1.046 -11.157 1.00 92.56 189 VAL A O 1
ATOM 1522 N N . LEU A 1 190 ? 7.876 -0.077 -9.911 1.00 91.38 190 LEU A N 1
ATOM 1523 C CA . LEU A 1 190 ? 6.700 0.275 -10.696 1.00 91.38 190 LEU A CA 1
ATOM 1524 C C . LEU A 1 190 ? 6.073 1.518 -10.067 1.00 91.38 190 LEU A C 1
ATOM 1526 O O . LEU A 1 190 ? 5.713 1.485 -8.899 1.00 91.38 190 LEU A O 1
ATOM 1530 N N . ALA A 1 191 ? 5.929 2.594 -10.828 1.00 90.62 191 ALA A N 1
ATOM 1531 C CA . ALA A 1 191 ? 5.331 3.834 -10.350 1.00 90.62 191 ALA A CA 1
ATOM 1532 C C . ALA A 1 191 ? 4.303 4.361 -11.350 1.00 90.62 191 ALA A C 1
ATOM 1534 O O . ALA A 1 191 ? 4.500 4.242 -12.568 1.00 90.62 191 ALA A O 1
ATOM 1535 N N . VAL A 1 192 ? 3.246 4.979 -10.826 1.00 88.25 192 VAL A N 1
ATOM 1536 C CA . VAL A 1 192 ? 2.273 5.749 -11.607 1.00 88.25 192 VAL A CA 1
ATOM 1537 C C . VAL A 1 192 ? 2.129 7.144 -11.016 1.00 88.25 192 VAL A C 1
ATOM 1539 O O . VAL A 1 192 ? 2.012 7.308 -9.805 1.00 88.25 192 VAL A O 1
ATOM 1542 N N . GLY A 1 193 ? 2.171 8.154 -11.878 1.00 84.69 193 GLY A N 1
ATOM 1543 C CA . GLY A 1 193 ? 2.031 9.559 -11.498 1.00 84.69 193 GLY A CA 1
ATOM 1544 C C . GLY A 1 193 ? 1.089 10.332 -12.426 1.00 84.69 193 GLY A C 1
ATOM 1545 O O . GLY A 1 193 ? 0.451 9.718 -13.294 1.00 84.69 193 GLY A O 1
ATOM 1546 N N . PRO A 1 194 ? 1.046 11.669 -12.279 1.00 80.69 194 PRO A N 1
ATOM 1547 C CA . PRO A 1 194 ? 0.150 12.557 -13.003 1.00 80.69 194 PRO A CA 1
ATOM 1548 C C . PRO A 1 194 ? 0.120 12.304 -14.510 1.00 80.69 194 PRO A C 1
ATOM 1550 O O . PRO A 1 194 ? 1.139 12.019 -15.150 1.00 80.69 194 PRO A O 1
ATOM 1553 N N . GLY A 1 195 ? -1.077 12.402 -15.092 1.00 79.94 195 GLY A N 1
ATOM 1554 C CA . GLY A 1 195 ? -1.297 12.135 -16.515 1.00 79.94 195 GLY A CA 1
ATOM 1555 C C . GLY A 1 195 ? -1.172 10.658 -16.904 1.00 79.94 195 GLY A C 1
ATOM 1556 O O . GLY A 1 195 ? -0.863 10.366 -18.061 1.00 79.94 195 GLY A O 1
ATOM 1557 N N . TYR A 1 196 ? -1.409 9.733 -15.965 1.00 80.38 196 TYR A N 1
ATOM 1558 C CA . TYR A 1 196 ? -1.343 8.280 -16.183 1.00 80.38 196 TYR A CA 1
ATOM 1559 C C . TYR A 1 196 ? 0.040 7.818 -16.653 1.00 80.38 196 TYR A C 1
ATOM 1561 O O . TYR A 1 196 ? 0.178 6.896 -17.468 1.00 80.38 196 TYR A O 1
ATOM 1569 N N . PHE A 1 197 ? 1.093 8.484 -16.177 1.00 82.69 197 PHE A N 1
ATOM 1570 C CA . PHE A 1 197 ? 2.448 8.144 -16.571 1.00 82.69 197 PHE A CA 1
ATOM 1571 C C . PHE A 1 197 ? 2.945 6.934 -15.780 1.00 82.69 197 PHE A C 1
ATOM 1573 O O . PHE A 1 197 ? 3.280 7.035 -14.603 1.00 82.69 197 PHE A O 1
ATOM 1580 N N . TRP A 1 198 ? 3.025 5.794 -16.463 1.00 86.88 198 TRP A N 1
ATOM 1581 C CA . TRP A 1 198 ? 3.571 4.549 -15.933 1.00 86.88 198 TRP A CA 1
ATOM 1582 C C . TRP A 1 198 ? 5.078 4.448 -16.170 1.00 86.88 198 TRP A C 1
ATOM 1584 O O . TRP A 1 198 ? 5.567 4.708 -17.275 1.00 86.88 198 TRP A O 1
ATOM 1594 N N . SER A 1 199 ? 5.820 3.988 -15.164 1.00 87.75 199 SER A N 1
ATOM 1595 C CA . SER A 1 199 ? 7.240 3.648 -15.301 1.00 87.75 199 SER A CA 1
ATOM 1596 C C . SER A 1 199 ? 7.610 2.405 -14.496 1.00 87.75 199 SER A C 1
ATOM 1598 O O . SER A 1 199 ? 7.005 2.142 -13.465 1.00 87.75 199 SER A O 1
ATOM 1600 N N . CYS A 1 200 ? 8.582 1.623 -14.976 1.00 88.88 200 CYS A N 1
ATOM 1601 C CA . CYS A 1 200 ? 9.065 0.417 -14.298 1.00 88.88 200 CYS A CA 1
ATOM 1602 C C . CYS A 1 200 ? 10.594 0.331 -14.382 1.00 88.88 200 CYS A C 1
ATOM 1604 O O . CYS A 1 200 ? 11.133 -0.352 -15.249 1.00 88.88 200 CYS A O 1
ATOM 1606 N N . LYS A 1 201 ? 11.303 1.081 -13.536 1.00 89.69 201 LYS A N 1
ATOM 1607 C CA . LYS A 1 201 ? 12.755 1.321 -13.660 1.00 89.69 201 LYS A CA 1
ATOM 1608 C C . LYS A 1 201 ? 13.559 0.580 -12.604 1.00 89.69 201 LYS A C 1
ATOM 1610 O O . LYS A 1 201 ? 13.019 0.211 -11.568 1.00 89.69 201 LYS A O 1
ATOM 1615 N N . SER A 1 202 ? 14.852 0.381 -12.849 1.00 89.25 202 SER A N 1
ATOM 1616 C CA . SER A 1 202 ? 15.754 -0.113 -11.801 1.00 89.25 202 SER A CA 1
ATOM 1617 C C . SER A 1 202 ? 15.956 0.955 -10.723 1.00 89.25 202 SER A C 1
ATOM 1619 O O . SER A 1 202 ? 16.077 2.134 -11.045 1.00 89.25 202 SER A O 1
ATOM 1621 N N . ILE A 1 203 ? 16.091 0.548 -9.457 1.00 82.81 203 ILE A N 1
ATOM 1622 C CA . ILE A 1 203 ? 16.443 1.451 -8.342 1.00 82.81 203 ILE A CA 1
ATOM 162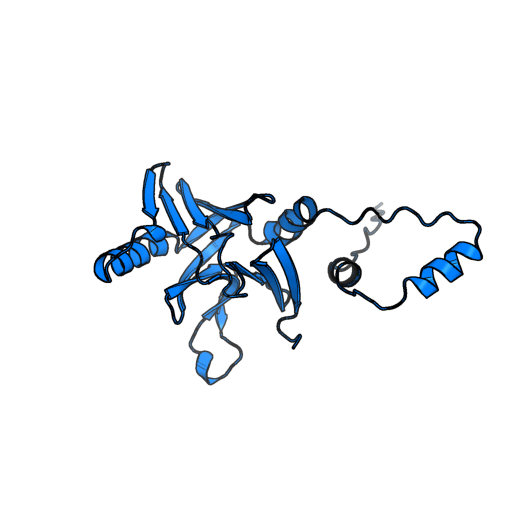3 C C . ILE A 1 203 ? 17.826 2.111 -8.496 1.00 82.81 203 ILE A C 1
ATOM 1625 O O . ILE A 1 203 ? 18.155 3.030 -7.749 1.00 82.81 203 ILE A O 1
ATOM 1629 N N . TYR A 1 204 ? 18.654 1.637 -9.432 1.00 82.31 204 TYR A N 1
ATOM 1630 C CA . TYR A 1 204 ? 19.975 2.200 -9.730 1.00 82.31 204 TYR A CA 1
ATOM 1631 C C . TYR A 1 204 ? 19.974 3.169 -10.913 1.00 82.31 204 TYR A C 1
ATOM 1633 O O . TYR A 1 204 ? 20.996 3.802 -11.190 1.00 82.31 204 TYR A O 1
ATOM 1641 N N . GLU A 1 205 ? 18.857 3.268 -11.630 1.00 73.19 205 GLU A N 1
ATOM 1642 C CA . GLU A 1 205 ? 18.711 4.168 -12.764 1.00 73.19 205 GLU A CA 1
ATOM 1643 C C . GLU A 1 205 ? 18.527 5.601 -12.240 1.00 73.19 205 GLU A C 1
ATOM 1645 O O . GLU A 1 205 ? 17.617 5.872 -11.458 1.00 73.19 205 GLU A O 1
ATOM 1650 N N . ARG A 1 206 ? 19.447 6.498 -12.617 1.00 47.94 206 ARG A N 1
ATOM 1651 C CA . ARG A 1 206 ? 19.423 7.926 -12.263 1.00 47.94 206 ARG A CA 1
ATOM 1652 C C . ARG A 1 206 ? 18.789 8.758 -13.364 1.00 47.94 206 ARG A C 1
ATOM 1654 O O . ARG A 1 206 ? 19.134 8.508 -14.540 1.00 47.94 206 ARG A O 1
#

Foldseek 3Di:
DDDDDDPDDDDPVVLQVVVDDPDPDPPPVVVVCVVPVDPPPPPPNDDPQRVVCVQCVVLAFWFFADWDADPPRKIKTATADWAADPDPVRRVPTGHLKMKIFDPWWKWKDAPNHTPDTVVPPPDPVNSVSVSVVVRVSHRWGFHDWDADQVQRWIWTATPNRMIMITGGDQPDPVQDFRMWMQHNVQWIWTAHHPRDTDIGHVPDD

Secondary structure (DSSP, 8-state):
-----------THHHHHHHS-SSS-HHHHHHHHHHTT-PPP---PPPHHHHHHHHHGGGTT-BEEEEEE-TTS-EEEEEEEEEE-SSGGGTTSEEEEEEEEE-S--EEEEETTEEEEEGGG--SHHHHHHHHHHHGGGTTPBEEEEEE-TTT--EEEEEGGGEEEEE---TT--S---SEEEE-TTSEEEEEEGGGEEEEEETT--

Sequence (206 aa):
MLFVRAIHELPLQKYVHVIMDKKRDLKQIDAIAKEFDMSPPAINKPSIEKIIPVITQPMIGETCHKVSFSYGDELDLHFGEMTPYDHPKLAHLLKGSWRFGARATPWTVKHQGQILVVTAEADTDEQTAIAKEIVKQLEQKKLLDLTIEADTIRLTLSFEDDYQLILDPDLDDDSGLAHWELFMPTEQVLAVGPGYFWSCKSIYER

Radius of gyration: 20.62 Å; chains: 1; bounding box: 43×64×64 Å